Protein AF-0000000067426656 (afdb_homodimer)

Solvent-accessible surface area (backbone atoms only — not comparable to full-atom values): 20491 Å² total; per-residue (Å²): 132,78,73,59,67,47,58,50,54,52,54,72,70,55,53,71,81,50,57,55,23,59,52,40,14,51,48,47,49,53,48,50,73,75,44,49,62,78,50,27,38,57,15,62,36,69,68,49,76,67,64,69,73,46,80,68,60,64,76,83,67,55,53,31,36,36,30,26,45,69,92,42,93,24,58,46,36,35,40,38,51,43,47,38,72,36,61,82,33,63,68,46,32,41,49,50,46,50,49,53,54,48,48,49,62,71,43,54,86,51,44,76,54,68,57,36,39,37,32,45,26,39,52,58,22,34,25,76,35,38,32,34,56,88,78,68,43,64,40,67,69,91,71,51,57,68,73,55,42,70,31,38,50,88,39,70,68,24,34,51,52,52,50,50,52,52,50,52,47,52,49,55,50,52,55,50,55,54,51,52,55,51,50,52,62,64,64,60,126,131,78,74,59,68,46,58,51,53,52,53,72,71,55,53,70,79,50,57,56,25,60,53,45,15,49,49,47,51,54,46,51,73,73,43,49,62,78,50,27,37,56,15,59,36,67,68,47,74,66,62,70,74,45,79,68,60,62,76,82,67,58,55,29,37,36,31,26,43,69,92,41,92,25,58,47,36,36,40,38,52,43,46,37,73,36,62,83,32,65,69,46,31,41,49,52,44,51,49,54,53,50,48,49,62,72,44,53,85,50,45,77,53,67,57,36,39,37,33,45,26,38,51,58,23,33,24,74,35,37,33,34,56,89,79,68,42,64,39,66,70,90,73,51,57,69,74,54,41,71,31,37,51,88,39,71,68,24,36,49,52,52,50,50,53,51,50,52,47,53,50,55,50,52,55,51,56,54,52,54,54,51,50,51,60,62,66,59,124

Radius of gyration: 21.04 Å; Cα contacts (8 Å, |Δi|>4): 597; chains: 2; bounding box: 67×58×47 Å

Organism: Laccaria bicolor (strain S238N-H82 / ATCC MYA-4686) (NCBI:txid486041)

pLDDT: mean 87.19, std 16.86, range [32.41, 98.5]

Nearest PDB structures (foldseek):
  2a42-assembly1_B  TM=4.627E-01  e=3.351E-01  Bos taurus
  6wts-assembly1_C  TM=4.739E-01  e=2.961E-01  Paraclostridium sordellii
  3dni-assembly1_A-2  TM=3.056E-01  e=1.920E-01  Bos taurus
  2dnj-assembly1_A-2  TM=3.031E-01  e=2.311E-01  Bos taurus
  4awn-assembly1_A  TM=3.000E-01  e=2.042E-01  Homo sapiens

Structure (mmCIF, N/CA/C/O backbone):
data_AF-0000000067426656-model_v1
#
loop_
_entity.id
_entity.type
_entity.pdbx_description
1 polymer 'Predicted protein'
#
loop_
_atom_site.group_PDB
_atom_site.id
_atom_site.type_symbol
_atom_site.label_atom_id
_atom_site.label_alt_id
_atom_site.label_comp_id
_atom_site.label_asym_id
_atom_site.label_entity_id
_atom_site.label_seq_id
_atom_site.pdbx_PDB_ins_code
_atom_site.Cartn_x
_atom_site.Cartn_y
_atom_site.Cartn_z
_atom_site.occupancy
_atom_site.B_iso_or_equiv
_atom_site.auth_seq_id
_atom_site.auth_comp_id
_atom_site.auth_asym_id
_atom_site.auth_atom_id
_atom_site.pdbx_PDB_model_num
ATOM 1 N N . MET A 1 1 ? -17.641 17.219 -9.609 1 77.5 1 MET A N 1
ATOM 2 C CA . MET A 1 1 ? -17.781 15.906 -10.242 1 77.5 1 MET A CA 1
ATOM 3 C C . MET A 1 1 ? -17.469 14.781 -9.25 1 77.5 1 MET A C 1
ATOM 5 O O . MET A 1 1 ? -16.672 14.961 -8.344 1 77.5 1 MET A O 1
ATOM 9 N N . PRO A 1 2 ? -18.266 13.742 -9.32 1 91 2 PRO A N 1
ATOM 10 C CA . PRO A 1 2 ? -18.047 12.609 -8.414 1 91 2 PRO A CA 1
ATOM 11 C C . PRO A 1 2 ? -16.703 11.93 -8.641 1 91 2 PRO A C 1
ATOM 13 O O . PRO A 1 2 ? -16.016 12.219 -9.633 1 91 2 PRO A O 1
ATOM 16 N N . TRP A 1 3 ? -16.266 11.242 -7.613 1 96.62 3 TRP A N 1
ATOM 17 C CA . TRP A 1 3 ? -15.125 10.359 -7.793 1 96.62 3 TRP A CA 1
ATOM 18 C C . TRP A 1 3 ? -15.312 9.461 -9.008 1 96.62 3 TRP A C 1
ATOM 20 O O . TRP A 1 3 ? -16.438 9.188 -9.414 1 96.62 3 TRP A O 1
ATOM 30 N N . PRO A 1 4 ? -14.203 9.078 -9.703 1 95.69 4 PRO A N 1
ATOM 31 C CA . PRO A 1 4 ? -14.336 8.094 -10.781 1 95.69 4 PRO A CA 1
ATOM 32 C C . PRO A 1 4 ? -15.164 6.879 -10.367 1 95.69 4 PRO A C 1
ATOM 34 O O . PRO A 1 4 ? -15.18 6.512 -9.188 1 95.69 4 PRO A O 1
ATOM 37 N N . ALA A 1 5 ? -15.797 6.219 -11.25 1 95.25 5 ALA A N 1
ATOM 38 C CA . ALA A 1 5 ? -16.766 5.148 -11.023 1 95.25 5 ALA A CA 1
ATOM 39 C C . ALA A 1 5 ? -16.141 4.004 -10.234 1 95.25 5 ALA A C 1
ATOM 41 O O . ALA A 1 5 ? -16.797 3.387 -9.391 1 95.25 5 ALA A O 1
ATOM 42 N N . HIS A 1 6 ? -14.883 3.723 -10.5 1 93.69 6 HIS A N 1
ATOM 43 C CA . HIS A 1 6 ? -14.258 2.584 -9.836 1 93.69 6 HIS A CA 1
ATOM 44 C C . HIS A 1 6 ? -14.047 2.857 -8.352 1 93.69 6 HIS A C 1
ATOM 46 O O . HIS A 1 6 ? -14.094 1.936 -7.531 1 93.69 6 HIS A O 1
ATOM 52 N N . ILE A 1 7 ? -13.797 4.109 -7.969 1 96.62 7 ILE A N 1
ATOM 53 C CA . ILE A 1 7 ? -13.656 4.484 -6.566 1 96.62 7 ILE A CA 1
ATOM 54 C C . ILE A 1 7 ? -15.008 4.375 -5.863 1 96.62 7 ILE A C 1
ATOM 56 O O . ILE A 1 7 ? -15.094 3.855 -4.75 1 96.62 7 ILE A O 1
ATOM 60 N N . VAL A 1 8 ? -16.016 4.871 -6.547 1 96.69 8 VAL A N 1
ATOM 61 C CA . VAL A 1 8 ? -17.359 4.781 -6.012 1 96.69 8 VAL A CA 1
ATOM 62 C C . VAL A 1 8 ? -17.75 3.318 -5.801 1 96.69 8 VAL A C 1
ATOM 64 O O . VAL A 1 8 ? -18.281 2.953 -4.75 1 96.69 8 VAL A O 1
ATOM 67 N N . ALA A 1 9 ? -17.453 2.48 -6.758 1 94.56 9 ALA A N 1
ATOM 68 C CA . ALA A 1 9 ? -17.75 1.053 -6.664 1 94.56 9 ALA A CA 1
ATOM 69 C C . ALA A 1 9 ? -17.016 0.417 -5.488 1 94.56 9 ALA A C 1
ATOM 71 O O . ALA A 1 9 ? -17.609 -0.355 -4.727 1 94.56 9 ALA A O 1
ATOM 72 N N . LYS A 1 10 ? -15.758 0.722 -5.309 1 94.25 10 LYS A N 1
ATOM 73 C CA . LYS A 1 10 ? -14.977 0.194 -4.199 1 94.25 10 LYS A CA 1
ATOM 74 C C . LYS A 1 10 ? -15.57 0.609 -2.855 1 94.25 10 LYS A C 1
ATOM 76 O O . LYS A 1 10 ? -15.727 -0.221 -1.959 1 94.25 10 LYS A O 1
ATOM 81 N N . SER A 1 11 ? -15.891 1.882 -2.746 1 95.5 11 SER A N 1
ATOM 82 C CA . SER A 1 11 ? -16.453 2.383 -1.497 1 95.5 11 SER A CA 1
ATOM 83 C C . SER A 1 11 ? -17.781 1.708 -1.182 1 95.5 11 SER A C 1
ATOM 85 O O . SER A 1 11 ? -18.047 1.36 -0.029 1 95.5 11 SER A O 1
ATOM 87 N N . SER A 1 12 ? -18.578 1.493 -2.193 1 93.94 12 SER A N 1
ATOM 88 C CA . SER A 1 12 ? -19.922 0.942 -2.004 1 93.94 12 SER A CA 1
ATOM 89 C C . SER A 1 12 ? -19.859 -0.499 -1.507 1 93.94 12 SER A C 1
ATOM 91 O O . SER A 1 12 ? -20.797 -0.977 -0.859 1 93.94 12 SER A O 1
ATOM 93 N N . ARG A 1 13 ? -18.781 -1.138 -1.699 1 91 13 ARG A N 1
ATOM 94 C CA . ARG A 1 13 ? -18.641 -2.537 -1.313 1 91 13 ARG A CA 1
ATOM 95 C C . ARG A 1 13 ? -18.047 -2.656 0.089 1 91 13 ARG A C 1
ATOM 97 O O . ARG A 1 13 ? -17.969 -3.756 0.643 1 91 13 ARG A O 1
ATOM 104 N N . LEU A 1 14 ? -17.609 -1.488 0.599 1 92.5 14 LEU A N 1
ATOM 105 C CA . LEU A 1 14 ? -16.984 -1.509 1.917 1 92.5 14 LEU A CA 1
ATOM 106 C C . LEU A 1 14 ? -18.031 -1.309 3.016 1 92.5 14 LEU A C 1
ATOM 108 O O . LEU A 1 14 ? -18.641 -0.245 3.105 1 92.5 14 LEU A O 1
ATOM 112 N N . LEU A 1 15 ? -18.156 -2.332 3.768 1 91.38 15 LEU A N 1
ATOM 113 C CA . LEU A 1 15 ? -18.969 -2.197 4.973 1 91.38 15 LEU A CA 1
ATOM 114 C C . LEU A 1 15 ? -18.172 -1.552 6.098 1 91.38 15 LEU A C 1
ATOM 116 O O . LEU A 1 15 ? -16.938 -1.604 6.098 1 91.38 15 LEU A O 1
ATOM 120 N N . ASP A 1 16 ? -18.875 -1.001 7.062 1 88.5 16 ASP A N 1
ATOM 121 C CA . ASP A 1 16 ? -18.203 -0.363 8.188 1 88.5 16 ASP A CA 1
ATOM 122 C C . ASP A 1 16 ? -17.547 -1.401 9.094 1 88.5 16 ASP A C 1
ATOM 124 O O . ASP A 1 16 ? -16.703 -1.061 9.93 1 88.5 16 ASP A O 1
ATOM 128 N N . THR A 1 17 ? -17.906 -2.65 8.859 1 86.69 17 THR A N 1
ATOM 129 C CA . THR A 1 17 ? -17.344 -3.736 9.656 1 86.69 17 THR A CA 1
ATOM 130 C C . THR A 1 17 ? -16.25 -4.469 8.883 1 86.69 17 THR A C 1
ATOM 132 O O . THR A 1 17 ? -15.703 -5.457 9.375 1 86.69 17 THR A O 1
ATOM 135 N N . GLU A 1 18 ? -16 -3.949 7.688 1 84.31 18 GLU A N 1
ATOM 136 C CA . GLU A 1 18 ? -14.961 -4.582 6.879 1 84.31 18 GLU A CA 1
ATOM 137 C C . GLU A 1 18 ? -13.609 -4.531 7.582 1 84.31 18 GLU A C 1
ATOM 139 O O . GLU A 1 18 ? -13.359 -3.643 8.398 1 84.31 18 GLU A O 1
ATOM 144 N N . THR A 1 19 ? -12.758 -5.453 7.219 1 82.38 19 THR A N 1
ATOM 145 C CA . THR A 1 19 ? -11.383 -5.422 7.719 1 82.38 19 THR A CA 1
ATOM 146 C C . THR A 1 19 ? -10.672 -4.148 7.266 1 82.38 19 THR A C 1
ATOM 148 O O . THR A 1 19 ? -10.945 -3.635 6.176 1 82.38 19 THR A O 1
ATOM 151 N N . ILE A 1 20 ? -9.773 -3.684 8.023 1 86.25 20 ILE A N 1
ATOM 152 C CA . ILE A 1 20 ? -9.086 -2.422 7.762 1 86.25 20 ILE A CA 1
ATOM 153 C C . ILE A 1 20 ? -8.289 -2.525 6.465 1 86.25 20 ILE A C 1
ATOM 155 O O . ILE A 1 20 ? -8.109 -1.53 5.758 1 86.25 20 ILE A O 1
ATOM 159 N N . GLY A 1 21 ? -7.855 -3.754 6.117 1 85.88 21 GLY A N 1
ATOM 160 C CA . GLY A 1 21 ? -7.109 -3.955 4.887 1 85.88 21 GLY A CA 1
ATOM 161 C C . GLY A 1 21 ? -7.855 -3.486 3.652 1 85.88 21 GLY A C 1
ATOM 162 O O . GLY A 1 21 ? -7.25 -2.951 2.721 1 85.88 21 GLY A O 1
ATOM 163 N N . LYS A 1 22 ? -9.141 -3.684 3.646 1 88.88 22 LYS A N 1
ATOM 164 C CA . LYS A 1 22 ? -9.953 -3.242 2.518 1 88.88 22 LYS A CA 1
ATOM 165 C C . LYS A 1 22 ? -9.992 -1.72 2.426 1 88.88 22 LYS A C 1
ATOM 167 O O . LYS A 1 22 ? -10.047 -1.16 1.33 1 88.88 22 LYS A O 1
ATOM 172 N N . PHE A 1 23 ? -9.898 -1.05 3.561 1 92.12 23 PHE A N 1
ATOM 173 C CA . PHE A 1 23 ? -9.836 0.407 3.557 1 92.12 23 PHE A CA 1
ATOM 174 C C . PHE A 1 23 ? -8.484 0.889 3.045 1 92.12 23 PHE A C 1
ATOM 176 O O . PHE A 1 23 ? -8.398 1.937 2.402 1 92.12 23 PHE A O 1
ATOM 183 N N . TYR A 1 24 ? -7.422 0.089 3.301 1 92.69 24 TYR A N 1
ATOM 184 C CA . TYR A 1 24 ? -6.133 0.431 2.719 1 92.69 24 TYR A CA 1
ATOM 185 C C . TYR A 1 24 ? -6.195 0.41 1.197 1 92.69 24 TYR A C 1
ATOM 187 O O . TYR A 1 24 ? -5.648 1.294 0.533 1 92.69 24 TYR A O 1
ATOM 195 N N . GLY A 1 25 ? -6.84 -0.633 0.661 1 93.69 25 GLY A N 1
ATOM 196 C CA . GLY A 1 25 ? -7.012 -0.702 -0.781 1 93.69 25 GLY A CA 1
ATOM 197 C C . GLY A 1 25 ? -7.82 0.454 -1.341 1 93.69 25 GLY A C 1
ATOM 198 O O . GLY A 1 25 ? -7.469 1.02 -2.377 1 93.69 25 GLY A O 1
ATOM 199 N N . PHE A 1 26 ? -8.875 0.823 -0.627 1 95.38 26 PHE A N 1
ATOM 200 C CA . PHE A 1 26 ? -9.734 1.94 -1.007 1 95.38 26 PHE A CA 1
ATOM 201 C C . PHE A 1 26 ? -8.938 3.234 -1.082 1 95.38 26 PHE A C 1
ATOM 203 O O . PHE A 1 26 ? -8.945 3.918 -2.107 1 95.38 26 PHE A O 1
ATOM 210 N N . TYR A 1 27 ? -8.133 3.521 -0.115 1 96.44 27 TYR A N 1
ATOM 211 C CA . TYR A 1 27 ? -7.379 4.77 -0.081 1 96.44 27 TYR A CA 1
ATOM 212 C C . TYR A 1 27 ? -6.184 4.711 -1.022 1 96.44 27 TYR A C 1
ATOM 214 O O . TYR A 1 27 ? -5.781 5.73 -1.589 1 96.44 27 TYR A O 1
ATOM 222 N N . ASN A 1 28 ? -5.609 3.5 -1.196 1 95.56 28 ASN A N 1
ATOM 223 C CA . ASN A 1 28 ? -4.586 3.367 -2.225 1 95.56 28 ASN A CA 1
ATOM 224 C C . ASN A 1 28 ? -5.102 3.807 -3.592 1 95.56 28 ASN A C 1
ATOM 226 O O . ASN A 1 28 ? -4.398 4.496 -4.332 1 95.56 28 ASN A O 1
ATOM 230 N N . SER A 1 29 ? -6.34 3.43 -3.908 1 96.62 29 SER A N 1
ATOM 231 C CA . SER A 1 29 ? -6.957 3.807 -5.176 1 96.62 29 SER A CA 1
ATOM 232 C C . SER A 1 29 ? -7.168 5.316 -5.262 1 96.62 29 SER A C 1
ATOM 234 O O . SER A 1 29 ? -6.883 5.93 -6.289 1 96.62 29 SER A O 1
ATOM 236 N N . ILE A 1 30 ? -7.648 5.922 -4.168 1 97.88 30 ILE A N 1
ATOM 237 C CA . ILE A 1 30 ? -7.879 7.363 -4.133 1 97.88 30 ILE A CA 1
ATOM 238 C C . ILE A 1 30 ? -6.559 8.102 -4.332 1 97.88 30 ILE A C 1
ATOM 240 O O . ILE A 1 30 ? -6.484 9.047 -5.121 1 97.88 30 ILE A O 1
ATOM 244 N N . LEU A 1 31 ? -5.535 7.68 -3.643 1 97.81 31 LEU A N 1
ATOM 245 C CA . LEU A 1 31 ? -4.238 8.344 -3.707 1 97.81 31 LEU A CA 1
ATOM 246 C C . LEU A 1 31 ? -3.639 8.234 -5.105 1 97.81 31 LEU A C 1
ATOM 248 O O . LEU A 1 31 ? -3.055 9.195 -5.613 1 97.81 31 LEU A O 1
ATOM 252 N N . ASN A 1 32 ? -3.814 7.059 -5.703 1 96.5 32 ASN A N 1
ATOM 253 C CA . ASN A 1 32 ? -3.281 6.887 -7.047 1 96.5 32 ASN A CA 1
ATOM 254 C C . ASN A 1 32 ? -4.039 7.734 -8.062 1 96.5 32 ASN A C 1
ATOM 256 O O . ASN A 1 32 ? -3.482 8.125 -9.094 1 96.5 32 ASN A O 1
ATOM 260 N N . GLU A 1 33 ? -5.316 7.992 -7.812 1 96.38 33 GLU A N 1
ATOM 261 C CA . GLU A 1 33 ? -6.094 8.914 -8.633 1 96.38 33 GLU A CA 1
ATOM 262 C C . GLU A 1 33 ? -5.578 10.344 -8.5 1 96.38 33 GLU A C 1
ATOM 264 O O . GLU A 1 33 ? -5.523 11.086 -9.484 1 96.38 33 GLU A O 1
ATOM 269 N N . CYS A 1 34 ? -5.102 10.719 -7.324 1 97.94 34 CYS A N 1
ATOM 270 C CA . CYS A 1 34 ? -4.789 12.102 -6.992 1 97.94 34 CYS A CA 1
ATOM 271 C C . CYS A 1 34 ? -3.322 12.414 -7.262 1 97.94 34 CYS A C 1
ATOM 273 O O . CYS A 1 34 ? -2.969 13.555 -7.566 1 97.94 34 CYS A O 1
ATOM 275 N N . PHE A 1 35 ? -2.465 11.422 -7.117 1 97.44 35 PHE A N 1
ATOM 276 C CA . PHE A 1 35 ? -1.021 11.578 -7.25 1 97.44 35 PHE A CA 1
ATOM 277 C C . PHE A 1 35 ? -0.467 10.625 -8.297 1 97.44 35 PHE A C 1
ATOM 279 O O . PHE A 1 35 ? -0.071 9.5 -7.977 1 97.44 35 PHE A O 1
ATOM 286 N N . PRO A 1 36 ? -0.369 11.086 -9.5 1 94.62 36 PRO A N 1
ATOM 287 C CA . PRO A 1 36 ? 0.077 10.203 -10.578 1 94.62 36 PRO A CA 1
ATOM 288 C C . PRO A 1 36 ? 1.466 9.617 -10.328 1 94.62 36 PRO A C 1
ATOM 290 O O . PRO A 1 36 ? 2.379 10.336 -9.922 1 94.62 36 PRO A O 1
ATOM 293 N N . SER A 1 37 ? 1.602 8.344 -10.602 1 93.5 37 SER A N 1
ATOM 294 C CA . SER A 1 37 ? 2.836 7.609 -10.344 1 93.5 37 SER A CA 1
ATOM 295 C C . SER A 1 37 ? 3.994 8.172 -11.156 1 93.5 37 SER A C 1
ATOM 297 O O . SER A 1 37 ? 5.16 7.938 -10.828 1 93.5 37 SER A O 1
ATOM 299 N N . THR A 1 38 ? 3.725 8.891 -12.227 1 94.06 38 THR A N 1
ATOM 300 C CA . THR A 1 38 ? 4.758 9.477 -13.07 1 94.06 38 THR A CA 1
ATOM 301 C C . THR A 1 38 ? 5.484 10.602 -12.336 1 94.06 38 THR A C 1
ATOM 303 O O . THR A 1 38 ? 6.59 10.992 -12.727 1 94.06 38 THR A O 1
ATOM 306 N N . ARG A 1 39 ? 4.867 11.086 -11.234 1 94.44 39 ARG A N 1
ATOM 307 C CA . ARG A 1 39 ? 5.457 12.242 -10.57 1 94.44 39 ARG A CA 1
ATOM 308 C C . ARG A 1 39 ? 5.648 11.984 -9.086 1 94.44 39 ARG A C 1
ATOM 310 O O . ARG A 1 39 ? 6.438 12.664 -8.422 1 94.44 39 ARG A O 1
ATOM 317 N N . PHE A 1 40 ? 4.879 11.055 -8.617 1 96.19 40 PHE A N 1
ATOM 318 C CA . PHE A 1 40 ? 4.883 10.852 -7.176 1 96.19 40 PHE A CA 1
ATOM 319 C C . PHE A 1 40 ? 5.051 9.375 -6.836 1 96.19 40 PHE A C 1
ATOM 321 O O . PHE A 1 40 ? 4.746 8.508 -7.656 1 96.19 40 PHE A O 1
ATOM 328 N N . THR A 1 41 ? 5.637 9.109 -5.684 1 95.12 41 THR A N 1
ATOM 329 C CA . THR A 1 41 ? 5.68 7.773 -5.102 1 95.12 41 THR A CA 1
ATOM 330 C C . THR A 1 41 ? 4.777 7.691 -3.871 1 95.12 41 THR A C 1
ATOM 332 O O . THR A 1 41 ? 4.867 8.531 -2.973 1 95.12 41 THR A O 1
ATOM 335 N N . ILE A 1 42 ? 3.836 6.719 -3.885 1 96 42 ILE A N 1
ATOM 336 C CA . ILE A 1 42 ? 2.943 6.438 -2.766 1 96 42 ILE A CA 1
ATOM 337 C C . ILE A 1 42 ? 3.475 5.246 -1.969 1 96 42 ILE A C 1
ATOM 339 O O . ILE A 1 42 ? 3.572 4.137 -2.494 1 96 42 ILE A O 1
ATOM 343 N N . MET A 1 43 ? 3.752 5.469 -0.668 1 92.56 43 MET A N 1
ATOM 344 C CA . MET A 1 43 ? 4.387 4.453 0.168 1 92.56 43 MET A CA 1
ATOM 345 C C . MET A 1 43 ? 3.494 4.09 1.351 1 92.56 43 MET A C 1
ATOM 347 O O . MET A 1 43 ? 3.281 4.906 2.248 1 92.56 43 MET A O 1
ATOM 351 N N . PRO A 1 44 ? 2.807 2.756 1.444 1 88.56 44 PRO A N 1
ATOM 352 C CA . PRO A 1 44 ? 1.956 2.344 2.562 1 88.56 44 PRO A CA 1
ATOM 353 C C . PRO A 1 44 ? 2.752 2.051 3.832 1 88.56 44 PRO A C 1
ATOM 355 O O . PRO A 1 44 ? 2.172 1.688 4.859 1 88.56 44 PRO A O 1
ATOM 358 N N . GLN A 1 45 ? 3.541 2.521 4.406 1 74.44 45 GLN A N 1
ATOM 359 C CA . GLN A 1 45 ? 4.316 2.408 5.641 1 74.44 45 GLN A CA 1
ATOM 360 C C . GLN A 1 45 ? 5.691 3.055 5.484 1 74.44 45 GLN A C 1
ATOM 362 O O . GLN A 1 45 ? 6.5 2.613 4.668 1 74.44 45 GLN A O 1
ATOM 367 N N . TYR A 1 46 ? 5.758 4.062 6.148 1 57.34 46 TYR A N 1
ATOM 368 C CA . TYR A 1 46 ? 7.023 4.785 6.168 1 57.34 46 TYR A CA 1
ATOM 369 C C . TYR A 1 46 ? 7.852 4.398 7.391 1 57.34 46 TYR A C 1
ATOM 371 O O . TYR A 1 46 ? 7.371 4.48 8.523 1 57.34 46 TYR A O 1
ATOM 379 N N . VAL A 1 47 ? 8.734 3.525 7.16 1 53.66 47 VAL A N 1
ATOM 380 C CA . VAL A 1 47 ? 9.57 3.09 8.273 1 53.66 47 VAL A CA 1
ATOM 381 C C . VAL A 1 47 ? 10.57 4.188 8.625 1 53.66 47 VAL A C 1
ATOM 383 O O . VAL A 1 47 ? 11.312 4.664 7.762 1 53.66 47 VAL A O 1
ATOM 386 N N . THR A 1 48 ? 10.25 4.891 9.672 1 48.56 48 THR A N 1
ATOM 387 C CA . THR A 1 48 ? 11.266 5.812 10.164 1 48.56 48 THR A CA 1
ATOM 388 C C . THR A 1 48 ? 12.242 5.098 11.094 1 48.56 48 THR A C 1
ATOM 390 O O . THR A 1 48 ? 11.938 4.012 11.602 1 48.56 48 THR A O 1
ATOM 393 N N . VAL A 1 49 ? 13.547 5.434 11.086 1 45.19 49 VAL A N 1
ATOM 394 C CA . VAL A 1 49 ? 14.656 4.875 11.852 1 45.19 49 VAL A CA 1
ATOM 395 C C . VAL A 1 49 ? 14.18 4.5 13.25 1 45.19 49 VAL A C 1
ATOM 397 O O . VAL A 1 49 ? 14.586 3.471 13.797 1 45.19 49 VAL A O 1
ATOM 400 N N . ASP A 1 50 ? 13.438 5.367 13.727 1 43.47 50 ASP A N 1
ATOM 401 C CA . ASP A 1 50 ? 13.062 5.141 15.117 1 43.47 50 ASP A CA 1
ATOM 402 C C . ASP A 1 50 ? 12.164 3.914 15.25 1 43.47 50 ASP A C 1
ATOM 404 O O . ASP A 1 50 ? 11.953 3.41 16.359 1 43.47 50 ASP A O 1
ATOM 408 N N . MET A 1 51 ? 11.445 3.592 14.242 1 45.16 51 MET A N 1
ATOM 409 C CA . MET A 1 51 ? 10.586 2.412 14.32 1 45.16 51 MET A CA 1
ATOM 410 C C . MET A 1 51 ? 11.422 1.137 14.367 1 45.16 51 MET A C 1
ATOM 412 O O . MET A 1 51 ? 10.914 0.068 14.703 1 45.16 51 MET A O 1
ATOM 416 N N . ILE A 1 52 ? 12.656 1.189 13.805 1 40.88 52 ILE A N 1
ATOM 417 C CA . ILE A 1 52 ? 13.484 -0.011 13.812 1 40.88 52 ILE A CA 1
ATOM 418 C C . ILE A 1 52 ? 13.836 -0.376 15.258 1 40.88 52 ILE A C 1
ATOM 420 O O . ILE A 1 52 ? 13.867 -1.556 15.609 1 40.88 52 ILE A O 1
ATOM 424 N N . GLY A 1 53 ? 14.523 0.476 15.984 1 37.06 53 GLY A N 1
ATOM 425 C CA . GLY A 1 53 ? 15.023 0.156 17.312 1 37.06 53 GLY A CA 1
ATOM 426 C C . GLY A 1 53 ? 13.922 0.031 18.344 1 37.06 53 GLY A C 1
ATOM 427 O O . GLY A 1 53 ? 14.18 -0.385 19.484 1 37.06 53 GLY A O 1
ATOM 428 N N . GLY A 1 54 ? 12.984 0.787 18.25 1 34.97 54 GLY A N 1
ATOM 429 C CA . GLY A 1 54 ? 12.109 0.791 19.406 1 34.97 54 GLY A CA 1
ATOM 430 C C . GLY A 1 54 ? 11.211 -0.429 19.484 1 34.97 54 GLY A C 1
ATOM 431 O O . GLY A 1 54 ? 10.953 -1.077 18.469 1 34.97 54 GLY A O 1
ATOM 432 N N . THR A 1 55 ? 11.328 -1.156 20.578 1 33.97 55 THR A N 1
ATOM 433 C CA . THR A 1 55 ? 10.516 -2.256 21.094 1 33.97 55 THR A CA 1
ATOM 434 C C . THR A 1 55 ? 9.055 -2.088 20.688 1 33.97 55 THR A C 1
ATOM 436 O O . THR A 1 55 ? 8.211 -2.91 21.031 1 33.97 55 THR A O 1
ATOM 439 N N . GLY A 1 56 ? 8.617 -0.851 20.484 1 32.41 56 GLY 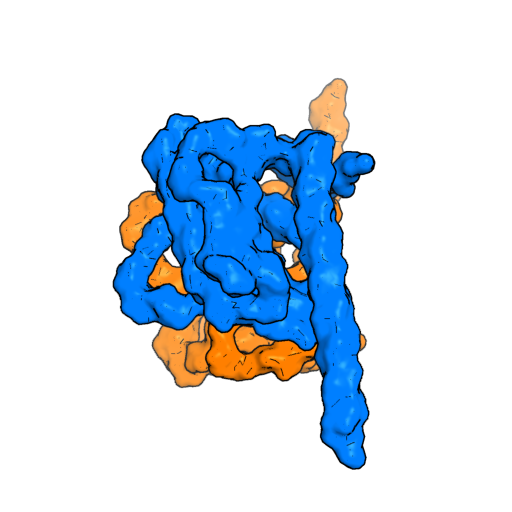A N 1
ATOM 440 C CA . GLY A 1 56 ? 7.16 -0.802 20.516 1 32.41 56 GLY A CA 1
ATOM 441 C C . GLY A 1 56 ? 6.523 -1.515 19.328 1 32.41 56 GLY A C 1
ATOM 442 O O . GLY A 1 56 ? 6.812 -1.197 18.172 1 32.41 56 GLY A O 1
ATOM 443 N N . ALA A 1 57 ? 6.508 -2.748 19.375 1 35.5 57 ALA A N 1
ATOM 444 C CA . ALA A 1 57 ? 5.473 -3.463 18.625 1 35.5 57 ALA A CA 1
ATOM 445 C C . ALA A 1 57 ? 4.309 -2.543 18.297 1 35.5 57 ALA A C 1
ATOM 447 O O . ALA A 1 57 ? 3.613 -2.053 19.188 1 35.5 57 ALA A O 1
ATOM 448 N N . ILE A 1 58 ? 4.363 -1.462 17.609 1 35.84 58 ILE A N 1
ATOM 449 C CA . ILE A 1 58 ? 3.066 -0.819 17.438 1 35.84 58 ILE A CA 1
ATOM 450 C C . ILE A 1 58 ? 2.002 -1.876 17.141 1 35.84 58 ILE A C 1
ATOM 452 O O . ILE A 1 58 ? 2.035 -2.531 16.094 1 35.84 58 ILE A O 1
ATOM 456 N N . GLU A 1 59 ? 1.722 -2.707 17.828 1 35.69 59 GLU A N 1
ATOM 457 C CA . GLU A 1 59 ? 0.423 -3.354 17.984 1 35.69 59 GLU A CA 1
ATOM 458 C C . GLU A 1 59 ? -0.684 -2.539 17.328 1 35.69 59 GLU A C 1
ATOM 460 O O . GLU A 1 59 ? -0.842 -1.351 17.609 1 35.69 59 GLU A O 1
ATOM 465 N N . GLY A 1 60 ? -1.316 -3.115 16.188 1 44.69 60 GLY A N 1
ATOM 466 C CA . GLY A 1 60 ? -2.441 -2.479 15.516 1 44.69 60 GLY A CA 1
ATOM 467 C C . GLY A 1 60 ? -2.021 -1.551 14.391 1 44.69 60 GLY A C 1
ATOM 468 O O . GLY A 1 60 ? -2.672 -0.534 14.141 1 44.69 60 GLY A O 1
ATOM 469 N N . ARG A 1 61 ? -0.747 -1.711 14.031 1 48.84 61 ARG A N 1
ATOM 470 C CA . ARG A 1 61 ? -0.103 -0.624 13.297 1 48.84 61 ARG A CA 1
ATOM 471 C C . ARG A 1 61 ? -0.799 -0.37 11.969 1 48.84 61 ARG A C 1
ATOM 473 O O . ARG A 1 61 ? -0.867 -1.26 11.117 1 48.84 61 ARG A O 1
ATOM 480 N N . ALA A 1 62 ? -1.646 0.469 12.07 1 62.62 62 ALA A N 1
ATOM 481 C CA . ALA A 1 62 ? -2.281 1.227 10.992 1 62.62 62 ALA A CA 1
ATOM 482 C C . ALA A 1 62 ? -1.26 1.64 9.938 1 62.62 62 ALA A C 1
ATOM 484 O O . ALA A 1 62 ? -0.088 1.861 10.25 1 62.62 62 ALA A O 1
ATOM 485 N N . ILE A 1 63 ? -1.499 1.207 8.773 1 74.81 63 ILE A N 1
ATOM 486 C CA . ILE A 1 63 ? -0.686 1.63 7.641 1 74.81 63 ILE A CA 1
ATOM 487 C C . ILE A 1 63 ? -0.89 3.121 7.387 1 74.81 63 ILE A C 1
ATOM 489 O O . ILE A 1 63 ? -2.021 3.611 7.398 1 74.81 63 ILE A O 1
ATOM 493 N N . THR A 1 64 ? 0.214 3.818 7.441 1 83.62 64 THR A N 1
ATOM 494 C CA . THR A 1 64 ? 0.229 5.211 7.004 1 83.62 64 THR A CA 1
ATOM 495 C C . THR A 1 64 ? 0.841 5.336 5.609 1 83.62 64 THR A C 1
ATOM 497 O O . THR A 1 64 ? 1.904 4.773 5.34 1 83.62 64 THR A O 1
ATOM 500 N N . TYR A 1 65 ? 0.071 5.973 4.668 1 91.19 65 TYR A N 1
ATOM 501 C CA . TYR A 1 65 ? 0.642 6.301 3.367 1 91.19 65 TYR A CA 1
ATOM 502 C C . TYR A 1 65 ? 1.405 7.621 3.424 1 91.19 65 TYR A C 1
ATOM 504 O O . TYR A 1 65 ? 0.895 8.617 3.934 1 91.19 65 TYR A O 1
ATOM 512 N N . VAL A 1 66 ? 2.592 7.543 2.965 1 91.12 66 VAL A N 1
ATOM 513 C CA . VAL A 1 66 ? 3.385 8.758 2.789 1 91.12 66 VAL A CA 1
ATOM 514 C C . VAL A 1 66 ? 3.689 8.961 1.309 1 91.12 66 VAL A C 1
ATOM 516 O O . VAL A 1 66 ? 4.023 8.016 0.596 1 91.12 66 VAL A O 1
ATOM 519 N N . ILE A 1 67 ? 3.537 10.195 0.859 1 94.31 67 ILE A N 1
ATOM 520 C CA . ILE A 1 67 ? 3.75 10.516 -0.549 1 94.31 67 ILE A CA 1
ATOM 521 C C . ILE A 1 67 ? 4.965 11.43 -0.694 1 94.31 67 ILE A C 1
ATOM 523 O O . ILE A 1 67 ? 5.141 12.367 0.09 1 94.31 67 ILE A O 1
ATOM 527 N N . GLU A 1 68 ? 5.793 11.094 -1.663 1 93.81 68 GLU A N 1
ATOM 528 C CA . GLU A 1 68 ? 6.945 11.906 -2.035 1 93.81 68 GLU A CA 1
ATOM 529 C C . GLU A 1 68 ? 6.996 12.133 -3.543 1 93.81 68 GLU A C 1
ATOM 531 O O . GLU A 1 68 ? 6.68 11.234 -4.324 1 93.81 68 GLU A O 1
ATOM 536 N N . PRO A 1 69 ? 7.391 13.336 -3.941 1 93.81 69 PRO A N 1
ATOM 537 C CA . PRO A 1 69 ? 7.676 13.5 -5.367 1 93.81 69 PRO A CA 1
ATOM 538 C C . PRO A 1 69 ? 8.859 12.656 -5.832 1 93.81 69 PRO A C 1
ATOM 540 O O . PRO A 1 69 ? 9.75 12.336 -5.035 1 93.81 69 PRO A O 1
ATOM 543 N N . LEU A 1 70 ? 8.82 12.312 -7.09 1 89.94 70 LEU A N 1
ATOM 544 C 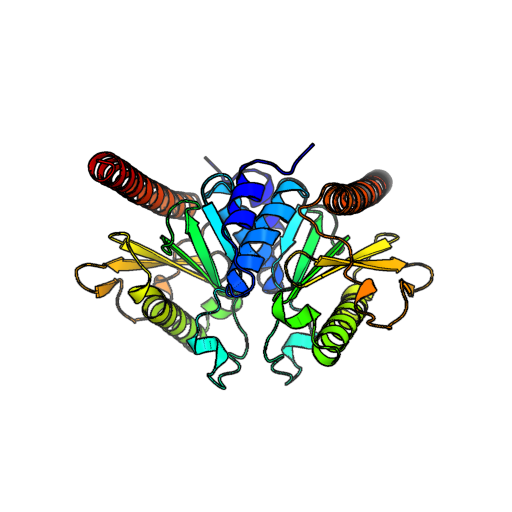CA . LEU A 1 70 ? 9.898 11.508 -7.656 1 89.94 70 LEU A CA 1
ATOM 545 C C . LEU A 1 70 ? 11.211 12.289 -7.664 1 89.94 70 LEU A C 1
ATOM 547 O O . LEU A 1 70 ? 12.273 11.719 -7.395 1 89.94 70 LEU A O 1
ATOM 551 N N . ASP A 1 71 ? 11.188 13.547 -7.887 1 85.12 71 ASP A N 1
ATOM 552 C CA . ASP A 1 71 ? 12.383 14.336 -8.156 1 85.12 71 ASP A CA 1
ATOM 553 C C . ASP A 1 71 ? 12.797 15.156 -6.93 1 85.12 71 ASP A C 1
ATOM 555 O O . ASP A 1 71 ? 13.695 15.992 -7.012 1 85.12 71 ASP A O 1
ATOM 559 N N . PHE A 1 72 ? 12.078 14.953 -5.848 1 80.75 72 PHE A N 1
ATOM 560 C CA . PHE A 1 72 ? 12.266 15.758 -4.645 1 80.75 72 PHE A CA 1
ATOM 561 C C . PHE A 1 72 ? 12.07 14.922 -3.391 1 80.75 72 PHE A C 1
ATOM 563 O O . PHE A 1 72 ? 10.992 14.367 -3.174 1 80.75 72 PHE A O 1
ATOM 570 N N . GLN A 1 73 ? 13.148 14.688 -2.598 1 82.25 73 GLN A N 1
ATOM 571 C CA . GLN A 1 73 ? 13.031 13.828 -1.424 1 82.25 73 GLN A CA 1
ATOM 572 C C . GLN A 1 73 ? 12.406 14.586 -0.253 1 82.25 73 GLN A C 1
ATOM 574 O O . GLN A 1 73 ? 13.117 15.086 0.619 1 82.25 73 GLN A O 1
ATOM 579 N N . SER A 1 74 ? 11.188 14.688 -0.128 1 92.12 74 SER A N 1
ATOM 580 C CA . SER A 1 74 ? 10.414 15.305 0.947 1 92.12 74 SER A CA 1
ATOM 581 C C . SER A 1 74 ? 9.016 14.695 1.036 1 92.12 74 SER A C 1
ATOM 583 O O . SER A 1 74 ? 8.297 14.633 0.036 1 92.12 74 SER A O 1
ATOM 585 N N . PRO A 1 75 ? 8.727 14.203 2.219 1 94.44 75 PRO A N 1
ATOM 586 C CA . PRO A 1 75 ? 7.301 13.914 2.369 1 94.44 75 PRO A CA 1
ATOM 587 C C . PRO A 1 75 ? 6.418 15.141 2.113 1 94.44 75 PRO A C 1
ATOM 589 O O . PRO A 1 75 ? 6.75 16.25 2.549 1 94.44 75 PRO A O 1
ATOM 592 N N . ILE A 1 76 ? 5.379 14.969 1.358 1 96.88 76 ILE A N 1
ATOM 593 C CA . ILE A 1 76 ? 4.539 16.109 1.022 1 96.88 76 ILE A CA 1
ATOM 594 C C . ILE A 1 76 ? 3.123 15.883 1.55 1 96.88 76 ILE A C 1
ATOM 596 O O . ILE A 1 76 ? 2.328 16.828 1.631 1 96.88 76 ILE A O 1
ATOM 600 N N . PHE A 1 77 ? 2.775 14.688 1.879 1 97.62 77 PHE A N 1
ATOM 601 C CA . PHE A 1 77 ? 1.447 14.305 2.346 1 97.62 77 PHE A CA 1
ATOM 602 C C . PHE A 1 77 ? 1.491 12.969 3.078 1 97.62 77 PHE A C 1
ATOM 604 O O . PHE A 1 77 ? 2.287 12.094 2.734 1 97.62 77 PHE A O 1
ATOM 611 N N . PHE A 1 78 ? 0.687 12.836 4.129 1 96.69 78 PHE A N 1
ATOM 612 C CA . PHE A 1 78 ? 0.464 11.492 4.648 1 96.69 78 PHE A CA 1
ATOM 613 C C . PHE A 1 78 ? -0.987 11.312 5.078 1 96.69 78 PHE A C 1
ATOM 615 O O . PHE A 1 78 ? -1.691 12.297 5.332 1 96.69 78 PHE A O 1
ATOM 622 N N . ILE A 1 79 ? -1.48 10.109 5.07 1 96.88 79 ILE A N 1
ATOM 623 C CA . ILE A 1 79 ? -2.811 9.758 5.555 1 96.88 79 ILE A CA 1
ATOM 624 C C . ILE A 1 79 ? -2.727 8.516 6.441 1 96.88 79 ILE A C 1
ATOM 626 O O . ILE A 1 79 ? -2.088 7.527 6.078 1 96.88 79 ILE A O 1
ATOM 630 N N . ASP A 1 80 ? -3.279 8.672 7.625 1 93.31 80 ASP A N 1
ATOM 631 C CA . ASP A 1 80 ? -3.389 7.586 8.594 1 93.31 80 ASP A CA 1
ATOM 632 C C . ASP A 1 80 ? -4.809 7.027 8.633 1 93.31 80 ASP A C 1
ATOM 634 O O . ASP A 1 80 ? -5.77 7.77 8.852 1 93.31 80 ASP A O 1
ATOM 638 N N . ILE A 1 81 ? -4.926 5.754 8.445 1 93.38 81 ILE A N 1
ATOM 639 C CA . ILE A 1 81 ? -6.238 5.148 8.227 1 93.38 81 ILE A CA 1
ATOM 640 C C . ILE A 1 81 ? -6.594 4.254 9.414 1 93.38 81 ILE A C 1
ATOM 642 O O . ILE A 1 81 ? -5.77 3.455 9.867 1 93.38 81 ILE A O 1
ATOM 646 N N . LYS A 1 82 ? -7.812 4.406 9.914 1 91.38 82 LYS A N 1
ATOM 647 C CA . LYS A 1 82 ? -8.383 3.604 10.992 1 91.38 82 LYS A CA 1
ATOM 648 C C . LYS A 1 82 ? -9.734 3.023 10.594 1 91.38 82 LYS A C 1
ATOM 650 O O . LYS A 1 82 ? -10.398 3.543 9.695 1 91.38 82 LYS A O 1
ATOM 655 N N . PRO A 1 83 ? -10.078 1.937 11.219 1 90.88 83 PRO A N 1
ATOM 656 C CA . PRO A 1 83 ? -11.406 1.39 10.922 1 90.88 83 PRO A CA 1
ATOM 657 C C . PRO A 1 83 ? -12.539 2.33 11.336 1 90.88 83 PRO A C 1
ATOM 659 O O . PRO A 1 83 ? -12.383 3.115 12.273 1 90.88 83 PRO A O 1
ATOM 662 N N . PRO A 1 84 ? -13.695 2.191 10.688 1 93.31 84 PRO A N 1
ATOM 663 C CA . PRO A 1 84 ? -14.844 3.045 11 1 93.31 84 PRO A CA 1
ATOM 664 C C . PRO A 1 84 ? -15.297 2.922 12.453 1 93.31 84 PRO A C 1
ATOM 666 O O . PRO A 1 84 ? -15.781 3.895 13.031 1 93.31 84 PRO A O 1
ATOM 669 N N . THR A 1 85 ? -15.109 1.848 13.078 1 91.31 85 THR A N 1
ATOM 670 C CA . THR A 1 85 ? -15.602 1.579 14.43 1 91.31 85 THR A CA 1
ATOM 671 C C . THR A 1 85 ? -14.867 2.436 15.453 1 91.31 85 THR A C 1
ATOM 673 O O . THR A 1 85 ? -15.32 2.578 16.594 1 91.31 85 THR A O 1
ATOM 676 N N . HIS A 1 86 ? -13.773 2.996 15.07 1 92.44 86 HIS A N 1
ATOM 677 C CA . HIS A 1 86 ? -12.984 3.812 15.984 1 92.44 86 HIS A CA 1
ATOM 678 C C . HIS A 1 86 ? -13.641 5.168 16.219 1 92.44 86 HIS A C 1
ATOM 680 O O . HIS A 1 86 ? -13.305 5.863 17.188 1 92.44 86 HIS A O 1
ATOM 686 N N . LEU A 1 87 ? -14.539 5.574 15.391 1 94.38 87 LEU A N 1
ATOM 687 C CA . LEU A 1 87 ? -15.062 6.934 15.398 1 94.38 87 LEU A CA 1
ATOM 688 C C . LEU A 1 87 ? -15.836 7.207 16.688 1 94.38 87 LEU A C 1
ATOM 690 O O . LEU A 1 87 ? -15.742 8.297 17.25 1 94.38 87 LEU A O 1
ATOM 694 N N . LEU A 1 88 ? -16.5 6.266 17.219 1 93.81 88 LEU A N 1
ATOM 695 C CA . LEU A 1 88 ? -17.391 6.496 18.344 1 93.81 88 LEU A CA 1
ATOM 696 C C . LEU A 1 88 ? -16.641 6.328 19.672 1 93.81 88 LEU A C 1
ATOM 698 O O . LEU A 1 88 ? -17.172 6.68 20.734 1 93.81 88 LEU A O 1
ATOM 702 N N . SER A 1 89 ? -15.469 5.855 19.625 1 94.12 89 SER A N 1
ATOM 703 C CA . SER A 1 89 ? -14.641 5.664 20.812 1 94.12 89 SER A CA 1
ATOM 704 C C . SER A 1 89 ? -13.727 6.863 21.047 1 94.12 89 SER A C 1
ATOM 706 O O . SER A 1 89 ? -12.836 7.141 20.234 1 94.12 89 SER A O 1
ATOM 708 N N . LEU A 1 90 ? -13.984 7.512 22.172 1 94.38 90 LEU A N 1
ATOM 709 C CA . LEU A 1 90 ? -13.141 8.656 22.5 1 94.38 90 LEU A CA 1
ATOM 710 C C . LEU A 1 90 ? -11.672 8.242 22.578 1 94.38 90 LEU A C 1
ATOM 712 O O . LEU A 1 90 ? -10.797 8.953 22.078 1 94.38 90 LEU A O 1
ATOM 716 N N . SER A 1 91 ? -11.43 7.156 23.219 1 94.19 91 SER A N 1
ATOM 717 C CA . SER A 1 91 ? -10.055 6.68 23.359 1 94.19 91 SER A CA 1
ATOM 718 C C . SER A 1 91 ? -9.438 6.391 21.984 1 94.19 91 SER A C 1
ATOM 720 O O . SER A 1 91 ? -8.273 6.711 21.75 1 94.19 91 SER A O 1
ATOM 722 N N . ALA A 1 92 ? -10.219 5.84 21.094 1 92.75 92 ALA A N 1
ATOM 723 C CA . ALA A 1 92 ? -9.719 5.535 19.75 1 92.75 92 ALA A CA 1
ATOM 724 C C . ALA A 1 92 ? -9.438 6.812 18.969 1 92.75 92 ALA A C 1
ATOM 726 O O . ALA A 1 92 ? -8.445 6.895 18.234 1 92.75 92 ALA A O 1
ATOM 727 N N . ARG A 1 93 ? -10.258 7.801 19.156 1 94.69 93 ARG A N 1
ATOM 728 C CA . ARG A 1 93 ? -10.023 9.078 18.484 1 94.69 93 ARG A CA 1
ATOM 729 C C . ARG A 1 93 ? -8.773 9.766 19.047 1 94.69 93 ARG A C 1
ATOM 731 O O . ARG A 1 93 ? -7.977 10.312 18.281 1 94.69 93 ARG A O 1
ATOM 738 N N . LYS A 1 94 ? -8.672 9.68 20.312 1 95.06 94 LYS A N 1
ATOM 739 C CA . LYS A 1 94 ? -7.48 10.258 20.938 1 95.06 94 LYS A CA 1
ATOM 740 C C . LYS A 1 94 ? -6.215 9.57 20.438 1 95.06 94 LYS A C 1
ATOM 742 O O . LYS A 1 94 ? -5.215 10.234 20.141 1 95.06 94 LYS A O 1
ATOM 747 N N . ASN A 1 95 ? -6.301 8.258 20.359 1 92.19 95 ASN A N 1
ATOM 748 C CA . ASN A 1 95 ? -5.172 7.512 19.828 1 92.19 95 ASN A CA 1
ATOM 749 C C . ASN A 1 95 ? -4.859 7.93 18.391 1 92.19 95 ASN A C 1
ATOM 751 O O . ASN A 1 95 ? -3.695 8.094 18.016 1 92.19 95 ASN A O 1
ATOM 755 N N . ALA A 1 96 ? -5.875 8.07 17.578 1 92.69 96 ALA A N 1
ATOM 756 C CA . ALA A 1 96 ? -5.691 8.516 16.203 1 92.69 96 ALA A CA 1
ATOM 757 C C . ALA A 1 96 ? -5.039 9.891 16.156 1 92.69 96 ALA A C 1
ATOM 759 O O . ALA A 1 96 ? -4.117 10.117 15.359 1 92.69 96 ALA A O 1
ATOM 760 N N . GLU A 1 97 ? -5.465 10.766 17.016 1 94.25 97 GLU A N 1
ATOM 761 C CA . GLU A 1 97 ? -4.898 12.109 17.141 1 94.25 97 GLU A CA 1
ATOM 762 C C . GLU A 1 97 ? -3.422 12.055 17.516 1 94.25 97 GLU A C 1
ATOM 764 O O . GLU A 1 97 ? -2.588 12.695 16.875 1 94.25 97 GLU A O 1
ATOM 769 N N . ASP A 1 98 ? -3.17 11.289 18.469 1 93 98 ASP A N 1
ATOM 770 C CA . ASP A 1 98 ? -1.793 11.164 18.922 1 93 98 ASP A CA 1
ATOM 771 C C . ASP A 1 98 ? -0.895 10.586 17.828 1 93 98 ASP A C 1
ATOM 773 O O . ASP A 1 98 ? 0.249 11.016 17.672 1 93 98 ASP A O 1
ATOM 777 N N . GLN A 1 99 ? -1.39 9.664 17.094 1 90.44 99 GLN A N 1
ATOM 778 C CA . GLN A 1 99 ? -0.603 9.031 16.047 1 90.44 99 GLN A CA 1
ATOM 779 C C . GLN A 1 99 ? -0.311 10.008 14.906 1 90.44 99 GLN A C 1
ATOM 781 O O . GLN A 1 99 ? 0.795 10.023 14.367 1 90.44 99 GLN A O 1
ATOM 786 N N . VAL A 1 100 ? -1.302 10.812 14.586 1 93.06 100 VAL A N 1
ATOM 787 C CA . VAL A 1 100 ? -1.092 11.805 13.531 1 93.06 100 VAL A CA 1
ATOM 788 C C . VAL A 1 100 ? -0.013 12.797 13.961 1 93.06 100 VAL A C 1
ATOM 790 O O . VAL A 1 100 ? 0.89 13.117 13.188 1 93.06 100 VAL A O 1
ATOM 793 N N . ARG A 1 101 ? -0.079 13.234 15.148 1 93.94 101 ARG A N 1
ATOM 794 C CA . ARG A 1 101 ? 0.899 14.195 15.648 1 93.94 101 ARG A CA 1
ATOM 795 C C . ARG A 1 101 ? 2.285 13.57 15.742 1 93.94 101 ARG A C 1
ATOM 797 O O . ARG A 1 101 ? 3.289 14.219 15.438 1 93.94 101 ARG A O 1
ATOM 804 N N . TYR A 1 102 ? 2.285 12.336 16.156 1 90.56 102 TYR A N 1
ATOM 805 C CA . TYR A 1 102 ? 3.551 11.609 16.188 1 90.56 102 TYR A CA 1
ATOM 806 C C . TYR A 1 102 ? 4.152 11.5 14.789 1 90.56 102 TYR A C 1
ATOM 808 O O . TYR A 1 102 ? 5.363 11.641 14.617 1 90.56 102 TYR A O 1
ATOM 816 N N . ARG A 1 103 ? 3.322 11.289 13.805 1 91.12 103 ARG A N 1
ATOM 817 C CA . ARG A 1 103 ? 3.785 11.195 12.422 1 91.12 103 ARG A CA 1
ATOM 818 C C . ARG A 1 103 ? 4.395 12.516 11.961 1 91.12 103 ARG A C 1
ATOM 820 O O . ARG A 1 103 ? 5.449 12.523 11.32 1 91.12 103 ARG A O 1
ATOM 827 N N . PHE A 1 104 ? 3.746 13.594 12.297 1 93.69 104 PHE A N 1
ATOM 828 C CA . PHE A 1 104 ? 4.332 14.891 11.984 1 93.69 104 PHE A CA 1
ATOM 829 C C . PHE A 1 104 ? 5.715 15.023 12.609 1 93.69 104 PHE A C 1
ATOM 831 O O . PHE A 1 104 ? 6.656 15.484 11.961 1 93.69 104 PHE A O 1
ATOM 838 N N . TRP A 1 105 ? 5.777 14.633 13.836 1 91 105 TRP A N 1
ATOM 839 C CA . TRP A 1 105 ? 7.059 14.703 14.531 1 91 105 TRP A CA 1
ATOM 840 C C . TRP A 1 105 ? 8.109 13.859 13.82 1 91 105 TRP A C 1
ATOM 842 O O . TRP A 1 105 ? 9.234 14.312 13.602 1 91 105 TRP A O 1
ATOM 852 N N . GLN A 1 106 ? 7.754 12.703 13.383 1 87.56 106 GLN A N 1
ATOM 853 C CA . GLN A 1 106 ? 8.672 11.781 12.719 1 87.56 106 GLN A CA 1
ATOM 854 C C . GLN A 1 106 ? 9.156 12.359 11.391 1 87.56 106 GLN A C 1
ATOM 856 O O . GLN A 1 106 ? 10.305 12.141 11 1 87.56 106 GLN A O 1
ATOM 861 N N . LEU A 1 107 ? 8.312 13.086 10.727 1 91.19 107 LEU A N 1
ATOM 862 C CA . LEU A 1 107 ? 8.586 13.469 9.352 1 91.19 107 LEU A CA 1
ATOM 863 C C . LEU A 1 107 ? 9.133 14.891 9.281 1 91.19 107 LEU A C 1
ATOM 865 O O . LEU A 1 107 ? 9.695 15.297 8.258 1 91.19 107 LEU A O 1
ATOM 869 N N . SER A 1 108 ? 8.953 15.625 10.375 1 91.75 108 SER A N 1
ATOM 870 C CA . SER A 1 108 ? 9.203 17.062 10.375 1 91.75 108 SER A CA 1
ATOM 871 C C . SER A 1 108 ? 10.617 17.375 9.883 1 91.75 108 SER A C 1
ATOM 873 O O . SER A 1 108 ? 10.828 18.344 9.148 1 91.75 108 SER A O 1
ATOM 875 N N . HIS A 1 109 ? 11.555 16.547 10.242 1 89.69 109 HIS A N 1
ATOM 876 C CA . HIS A 1 109 ? 12.945 16.844 9.906 1 89.69 109 HIS A CA 1
ATOM 877 C C . HIS A 1 109 ? 13.227 16.547 8.43 1 89.69 109 HIS A C 1
ATOM 879 O O . HIS A 1 109 ? 14.242 17 7.891 1 89.69 109 HIS A O 1
ATOM 885 N N . LEU A 1 110 ? 12.359 15.844 7.738 1 90.31 110 LEU A N 1
ATOM 886 C CA . LEU A 1 110 ? 12.547 15.469 6.344 1 90.31 110 LEU A CA 1
ATOM 887 C C . LEU A 1 110 ? 11.82 16.438 5.414 1 90.31 110 LEU A C 1
ATOM 889 O O . LEU A 1 110 ? 12.031 16.422 4.199 1 90.31 110 LEU A O 1
ATOM 893 N N . VAL A 1 111 ? 10.961 17.266 5.938 1 93.31 111 VAL A N 1
ATOM 894 C CA . VAL A 1 111 ? 10.062 18.109 5.145 1 93.31 111 VAL A CA 1
ATOM 895 C C . VAL A 1 111 ? 10.836 19.297 4.578 1 93.31 111 VAL A C 1
ATOM 897 O O . VAL A 1 111 ? 11.5 20.016 5.316 1 93.31 111 VAL A O 1
ATOM 900 N N . ARG A 1 112 ? 10.672 19.5 3.246 1 92 112 ARG A N 1
ATOM 901 C CA . ARG A 1 112 ? 11.359 20.609 2.568 1 92 112 ARG A CA 1
ATOM 902 C C . ARG A 1 112 ? 10.352 21.547 1.915 1 92 112 ARG A C 1
ATOM 904 O O . ARG A 1 112 ? 10.742 22.516 1.268 1 92 112 ARG A O 1
ATOM 911 N N . ILE A 1 113 ? 9.133 21.25 2.02 1 94.25 113 ILE A N 1
ATOM 912 C CA . ILE A 1 113 ? 8.07 22.125 1.527 1 94.25 113 ILE A CA 1
ATOM 913 C C . ILE A 1 113 ? 7.535 22.984 2.674 1 94.25 113 ILE A C 1
ATOM 915 O O . ILE A 1 113 ? 7.703 22.641 3.846 1 94.25 113 ILE A O 1
ATOM 919 N N . PRO A 1 114 ? 6.902 24.062 2.352 1 96 114 PRO A N 1
ATOM 920 C CA . PRO A 1 114 ? 6.445 24.984 3.398 1 96 114 PRO A CA 1
ATOM 921 C C . PRO A 1 114 ? 5.43 24.344 4.344 1 96 114 PRO A C 1
ATOM 923 O O . PRO A 1 114 ? 5.445 24.609 5.547 1 96 114 PRO A O 1
ATOM 926 N N . LYS A 1 115 ? 4.531 23.469 3.766 1 97.69 115 LYS A N 1
ATOM 927 C CA . LYS A 1 115 ? 3.471 22.844 4.551 1 97.69 115 LYS A CA 1
ATOM 928 C C . LYS A 1 115 ? 3.383 21.344 4.27 1 97.69 115 LYS A C 1
ATOM 930 O O . LYS A 1 115 ? 3.35 20.922 3.111 1 97.69 115 LYS A O 1
ATOM 935 N N . LEU A 1 116 ? 3.439 20.594 5.355 1 97.88 116 LEU A N 1
ATOM 936 C CA . LEU A 1 116 ? 3.113 19.172 5.25 1 97.88 116 LEU A CA 1
ATOM 937 C C . LEU A 1 116 ? 1.667 18.922 5.652 1 97.88 116 LEU A C 1
ATOM 939 O O . LEU A 1 116 ? 1.264 19.234 6.773 1 97.88 116 LEU A O 1
ATOM 943 N N . TYR A 1 117 ? 0.916 18.375 4.758 1 98.25 117 TYR A N 1
ATOM 944 C CA . TYR A 1 117 ? -0.469 18.016 5.051 1 98.25 117 TYR A CA 1
ATOM 945 C C . TYR A 1 117 ? -0.574 16.578 5.547 1 98.25 117 TYR A C 1
ATOM 947 O O . TYR A 1 117 ? 0.114 15.688 5.039 1 98.25 117 TYR A O 1
ATOM 955 N N . GLY A 1 118 ? -1.349 16.406 6.559 1 97.75 118 GLY A N 1
ATOM 956 C CA . GLY A 1 118 ? -1.718 15.094 7.074 1 97.75 118 GLY A CA 1
ATOM 957 C C . GLY A 1 118 ? -3.217 14.914 7.223 1 97.75 118 GLY A C 1
ATOM 958 O O . GLY A 1 118 ? -3.939 15.875 7.5 1 97.75 118 GLY A O 1
ATOM 959 N N . VAL A 1 119 ? -3.641 13.703 7.023 1 98.06 119 VAL A N 1
ATOM 960 C CA . VAL A 1 119 ? -5.055 13.391 7.184 1 98.06 119 VAL A CA 1
ATOM 961 C C . VAL A 1 119 ? -5.211 12.156 8.078 1 98.06 119 VAL A C 1
ATOM 963 O O . VAL A 1 119 ? -4.48 11.18 7.93 1 98.06 119 VAL A O 1
ATOM 966 N N . SER A 1 120 ? -6.043 12.242 9.039 1 96.62 120 SER A N 1
ATOM 967 C CA . SER A 1 120 ? -6.535 11.086 9.789 1 96.62 120 SER A CA 1
ATOM 968 C C . SER A 1 120 ? -7.871 10.602 9.242 1 96.62 120 SER A C 1
ATOM 970 O O . SER A 1 120 ? -8.883 11.305 9.336 1 96.62 120 SER A O 1
ATOM 972 N N . ALA A 1 121 ? -7.848 9.461 8.664 1 96.94 121 ALA A N 1
ATOM 973 C CA . ALA A 1 121 ? -9.07 8.875 8.117 1 96.94 121 ALA A CA 1
ATOM 974 C C . ALA A 1 121 ? -9.609 7.785 9.039 1 96.94 121 ALA A C 1
ATOM 976 O O . ALA A 1 121 ? -8.938 6.781 9.289 1 96.94 121 ALA A O 1
ATOM 977 N N . VAL A 1 122 ? -10.797 7.949 9.57 1 95.5 122 VAL A N 1
ATOM 978 C CA . VAL A 1 122 ? -11.547 6.91 10.266 1 95.5 122 VAL A CA 1
ATOM 979 C C . VAL A 1 122 ? -12.703 6.434 9.383 1 95.5 122 VAL A C 1
ATOM 981 O O . VAL A 1 122 ? -13.734 7.109 9.281 1 95.5 122 VAL A O 1
ATOM 984 N N . GLY A 1 123 ? -12.477 5.242 8.781 1 94.81 123 GLY A N 1
ATOM 985 C CA . GLY A 1 123 ? -13.375 4.895 7.695 1 94.81 123 GLY A CA 1
ATOM 986 C C . GLY A 1 123 ? -13.359 5.902 6.562 1 94.81 123 GLY A C 1
ATOM 987 O O . GLY A 1 123 ? -12.312 6.152 5.965 1 94.81 123 GLY A O 1
ATOM 988 N N . ARG A 1 124 ? -14.508 6.543 6.328 1 97.5 124 ARG A N 1
ATOM 989 C CA . ARG A 1 124 ? -14.617 7.523 5.254 1 97.5 124 ARG A CA 1
ATOM 990 C C . ARG A 1 124 ? -14.602 8.945 5.805 1 97.5 124 ARG A C 1
ATOM 992 O O . ARG A 1 124 ? -14.609 9.914 5.039 1 97.5 124 ARG A O 1
ATOM 999 N N . GLN A 1 125 ? -14.531 9.086 7.141 1 97.88 125 GLN A N 1
ATOM 1000 C CA . GLN A 1 125 ? -14.531 10.383 7.797 1 97.88 125 GLN A CA 1
ATOM 1001 C C . GLN A 1 125 ? -13.109 10.906 7.992 1 97.88 125 GLN A C 1
ATOM 1003 O O . GLN A 1 125 ? -12.258 10.211 8.539 1 97.88 125 GLN A O 1
ATOM 1008 N N . LEU A 1 126 ? -12.898 12.18 7.609 1 98.25 126 LEU A N 1
ATOM 1009 C CA . LEU A 1 126 ? -11.539 12.703 7.551 1 98.25 126 LEU A CA 1
ATOM 1010 C C . LEU A 1 126 ? -11.352 13.852 8.539 1 98.25 126 LEU A C 1
ATOM 1012 O O . LEU A 1 126 ? -12.25 14.672 8.719 1 98.25 126 LEU A O 1
ATOM 1016 N N . SER A 1 127 ? -10.227 13.891 9.117 1 98.06 127 SER A N 1
ATOM 1017 C CA . SER A 1 127 ? -9.688 15.039 9.82 1 98.06 127 SER A CA 1
ATOM 1018 C C . SER A 1 127 ? -8.414 15.547 9.156 1 98.06 127 SER A C 1
ATOM 1020 O O . SER A 1 127 ? -7.488 14.773 8.898 1 98.06 127 SER A O 1
ATOM 1022 N N . PHE A 1 128 ? -8.359 16.812 8.906 1 98.12 128 PHE A N 1
ATOM 1023 C CA . PHE A 1 128 ? -7.242 17.406 8.188 1 98.12 128 PHE A CA 1
ATOM 1024 C C . PHE A 1 128 ? -6.297 18.125 9.141 1 98.12 128 PHE A C 1
ATOM 1026 O O . PHE A 1 128 ? -6.742 18.781 10.086 1 98.12 128 PHE A O 1
ATOM 1033 N N . TYR A 1 129 ? -5.031 18.016 8.844 1 98.06 129 TYR A N 1
ATOM 1034 C CA . TYR A 1 129 ? -3.971 18.641 9.625 1 98.06 129 TYR A CA 1
ATOM 1035 C C . TYR A 1 129 ? -2.945 19.297 8.711 1 98.06 129 TYR A C 1
ATOM 1037 O O . TYR A 1 129 ? -2.768 18.891 7.562 1 98.06 129 TYR A O 1
ATOM 1045 N N . THR A 1 130 ? -2.322 20.281 9.281 1 98.06 130 THR A N 1
ATOM 1046 C CA . THR A 1 130 ? -1.241 20.938 8.555 1 98.06 130 THR A CA 1
ATOM 1047 C C . THR A 1 130 ? -0.072 21.234 9.484 1 98.06 130 THR A C 1
ATOM 1049 O O . THR A 1 130 ? -0.272 21.703 10.609 1 98.06 130 THR A O 1
ATOM 1052 N N . TYR A 1 131 ? 1.076 20.859 9.141 1 97.88 131 TYR A N 1
ATOM 1053 C CA . TYR A 1 131 ? 2.332 21.281 9.758 1 97.88 131 TYR A CA 1
ATOM 1054 C C . TYR A 1 131 ? 2.973 22.422 8.969 1 97.88 131 TYR A C 1
ATOM 1056 O O . TYR A 1 131 ? 3.24 22.281 7.777 1 97.88 131 TYR A O 1
ATOM 1064 N N . ASP A 1 132 ? 3.168 23.484 9.656 1 97.56 132 ASP A N 1
ATOM 1065 C CA . ASP A 1 132 ? 3.875 24.609 9.07 1 97.56 132 ASP A CA 1
ATOM 1066 C C . ASP A 1 132 ? 5.371 24.547 9.359 1 97.56 132 ASP A C 1
ATOM 1068 O O . ASP A 1 132 ? 5.789 24.562 10.516 1 97.56 132 ASP A O 1
ATOM 1072 N N . ARG A 1 133 ? 6.133 24.516 8.352 1 95.62 133 ARG A N 1
ATOM 1073 C CA . ARG A 1 133 ? 7.566 24.297 8.523 1 95.62 133 ARG A CA 1
ATOM 1074 C C . ARG A 1 133 ? 8.227 25.484 9.219 1 95.62 133 ARG A C 1
ATOM 1076 O O . ARG A 1 133 ? 9.117 25.312 10.047 1 95.62 133 ARG A O 1
ATOM 1083 N N . ALA A 1 134 ? 7.879 26.672 8.891 1 96.06 134 ALA A N 1
ATOM 1084 C CA . ALA A 1 134 ? 8.477 27.875 9.453 1 96.06 134 ALA A CA 1
ATOM 1085 C C . ALA A 1 134 ? 8.195 27.984 10.945 1 96.06 134 ALA A C 1
ATOM 1087 O O . ALA A 1 134 ? 9.102 28.234 11.742 1 96.06 134 ALA A O 1
ATOM 1088 N N . SER A 1 135 ? 6.945 27.766 11.336 1 96.69 135 SER A N 1
ATOM 1089 C CA . SER A 1 135 ? 6.555 27.922 12.734 1 96.69 135 SER A CA 1
ATOM 1090 C C . SER A 1 135 ? 6.738 26.609 13.508 1 96.69 135 SER A C 1
ATOM 1092 O O . SER A 1 135 ? 6.699 26.609 14.742 1 96.69 135 SER A O 1
ATOM 1094 N N . ARG A 1 136 ? 6.855 25.516 12.766 1 95.94 136 ARG A N 1
ATOM 1095 C CA . ARG A 1 136 ? 7 24.172 13.336 1 95.94 136 ARG A CA 1
ATOM 1096 C C . ARG A 1 136 ? 5.805 23.828 14.219 1 95.94 136 ARG A C 1
ATOM 1098 O O . ARG A 1 136 ? 5.977 23.297 15.32 1 95.94 136 ARG A O 1
ATOM 1105 N N . THR A 1 137 ? 4.641 24.172 13.758 1 96.69 137 THR A N 1
ATOM 1106 C CA . THR A 1 137 ? 3.41 23.906 14.492 1 96.69 137 THR A CA 1
ATOM 1107 C C . THR A 1 137 ? 2.453 23.062 13.656 1 96.69 137 THR A C 1
ATOM 1109 O O . THR A 1 137 ? 2.48 23.109 12.422 1 96.69 137 THR A O 1
ATOM 1112 N N . VAL A 1 138 ? 1.725 22.266 14.383 1 97.62 138 VAL A N 1
ATOM 1113 C CA . VAL A 1 138 ? 0.702 21.438 13.75 1 97.62 138 VAL A CA 1
ATOM 1114 C C . VAL A 1 138 ? -0.685 21.969 14.109 1 97.62 138 VAL A C 1
ATOM 1116 O O . VAL A 1 138 ? -0.982 22.203 15.281 1 97.62 138 VAL A O 1
ATOM 1119 N N . GLU A 1 139 ? -1.486 22.297 13.094 1 97.44 139 GLU A N 1
ATOM 1120 C CA . GLU A 1 139 ? -2.875 22.688 13.297 1 97.44 139 GLU A CA 1
ATOM 1121 C C . GLU A 1 139 ? -3.838 21.641 12.758 1 97.44 139 GLU A C 1
ATOM 1123 O O . GLU A 1 139 ? -3.553 20.984 11.742 1 97.44 139 GLU A O 1
ATOM 1128 N N . PRO A 1 140 ? -5.004 21.516 13.328 1 97.12 140 PRO A N 1
ATOM 1129 C CA . PRO A 1 140 ? -5.496 22.141 14.555 1 97.12 140 PRO A CA 1
ATOM 1130 C C . PRO A 1 140 ? -4.844 21.578 15.812 1 97.12 140 PRO A C 1
ATOM 1132 O O . PRO A 1 140 ? -3.998 20.672 15.727 1 97.12 140 PRO A O 1
ATOM 1135 N N . GLY A 1 141 ? -5.145 22.031 16.984 1 94.5 141 GLY A N 1
ATOM 1136 C CA . GLY A 1 141 ? -4.609 21.594 18.266 1 94.5 141 GLY A CA 1
ATOM 1137 C C . GLY A 1 141 ? -4.969 20.156 18.609 1 94.5 141 GLY A C 1
ATOM 1138 O O . GLY A 1 141 ? -5.754 19.531 17.891 1 94.5 141 GLY A O 1
ATOM 1139 N N . PRO A 1 142 ? -4.41 19.547 19.641 1 91.88 142 PRO A N 1
ATOM 1140 C CA . PRO A 1 142 ? -4.395 18.109 19.906 1 91.88 142 PRO A CA 1
ATOM 1141 C C . PRO A 1 142 ? -5.715 17.594 20.469 1 91.88 142 PRO A C 1
ATOM 1143 O O . PRO A 1 142 ? -5.824 16.422 20.828 1 91.88 142 PRO A O 1
ATOM 1146 N N . LEU A 1 143 ? -6.797 18.328 20.344 1 90.88 143 LEU A N 1
ATOM 1147 C CA . LEU A 1 143 ? -8.094 17.844 20.797 1 90.88 143 LEU A CA 1
ATOM 1148 C C . LEU A 1 143 ? -8.695 16.875 19.781 1 90.88 143 LEU A C 1
ATOM 1150 O O . LEU A 1 143 ? -8.422 16.969 18.594 1 90.88 143 LEU A O 1
ATOM 1154 N N . ALA A 1 144 ? -9.406 15.898 20.312 1 93.69 144 ALA A N 1
ATOM 1155 C CA . ALA A 1 144 ? -9.953 14.867 19.438 1 93.69 144 ALA A CA 1
ATOM 1156 C C . ALA A 1 144 ? -11.469 14.789 19.531 1 93.69 144 ALA A C 1
ATOM 1158 O O . ALA A 1 144 ? -12.031 13.711 19.734 1 93.69 144 ALA A O 1
ATOM 1159 N N . PRO A 1 145 ? -12.117 15.984 19.422 1 95.06 145 PRO A N 1
ATOM 1160 C CA . PRO A 1 145 ? -13.578 15.906 19.391 1 95.06 145 PRO A CA 1
ATOM 1161 C C . PRO A 1 145 ? -14.102 15.172 18.156 1 95.06 145 PRO A C 1
ATOM 1163 O O . PRO A 1 145 ? -13.438 15.156 17.109 1 95.06 145 PRO A O 1
ATOM 1166 N N . ILE A 1 146 ? -15.227 14.516 18.25 1 95.44 146 ILE A N 1
ATOM 1167 C CA . ILE A 1 146 ? -15.781 13.719 17.172 1 95.44 146 ILE A CA 1
ATOM 1168 C C . ILE A 1 146 ? -16 14.594 15.938 1 95.44 146 ILE A C 1
ATOM 1170 O O . ILE A 1 146 ? -15.883 14.125 14.805 1 95.44 146 ILE A O 1
ATOM 1174 N N . GLU A 1 147 ? -16.219 15.914 16.141 1 95.81 147 GLU A N 1
ATOM 1175 C CA . GLU A 1 147 ? -16.484 16.859 15.07 1 95.81 147 GLU A CA 1
ATOM 1176 C C . GLU A 1 147 ? -15.25 17.078 14.203 1 95.81 147 GLU A C 1
ATOM 1178 O O . GLU A 1 147 ? -15.344 17.609 13.094 1 95.81 147 GLU A O 1
ATOM 1183 N N . ARG A 1 148 ? -14.078 16.641 14.742 1 95.81 148 ARG A N 1
ATOM 1184 C CA . ARG A 1 148 ? -12.844 16.703 13.969 1 95.81 148 ARG A CA 1
ATOM 1185 C C . ARG A 1 148 ? -12.945 15.875 12.695 1 95.81 148 ARG A C 1
ATOM 1187 O O . ARG A 1 148 ? -12.328 16.203 11.688 1 95.81 148 ARG A O 1
ATOM 1194 N N . TRP A 1 149 ? -13.727 14.789 12.742 1 97.19 149 TRP A N 1
ATOM 1195 C CA . TRP A 1 149 ? -13.891 13.875 11.625 1 97.19 149 TRP A CA 1
ATOM 1196 C C . TRP A 1 149 ? -15.258 14.062 10.969 1 97.19 149 TRP A C 1
ATOM 1198 O O . TRP A 1 149 ? -15.961 13.086 10.703 1 97.19 149 TRP A O 1
ATOM 1208 N N . ASN A 1 150 ? -15.547 15.289 10.57 1 94.44 150 ASN A N 1
ATOM 1209 C CA . ASN A 1 150 ? -16.875 15.602 10.055 1 94.44 150 ASN A CA 1
ATOM 1210 C C . ASN A 1 150 ? -16.891 15.688 8.531 1 94.44 150 ASN A C 1
ATOM 1212 O O . ASN A 1 150 ? -17.859 16.141 7.938 1 94.44 150 ASN A O 1
ATOM 1216 N N . THR A 1 151 ? -15.828 15.32 7.855 1 97.31 151 THR A N 1
ATOM 1217 C CA . THR A 1 151 ? -15.711 15.383 6.402 1 97.31 151 THR A CA 1
ATOM 1218 C C . THR A 1 151 ? -15.68 13.977 5.805 1 97.31 151 THR A C 1
ATOM 1220 O O . THR A 1 151 ? -14.711 13.234 5.996 1 97.31 151 THR A O 1
ATOM 1223 N N . ASN A 1 152 ? -16.734 13.633 5.113 1 97.75 152 ASN A N 1
ATOM 1224 C CA . ASN A 1 152 ? -16.812 12.344 4.434 1 97.75 152 ASN A CA 1
ATOM 1225 C C . ASN A 1 152 ? -16.203 12.414 3.033 1 97.75 152 ASN A C 1
ATOM 1227 O O . ASN A 1 152 ? -16.656 13.195 2.195 1 97.75 152 ASN A O 1
ATOM 1231 N N . ILE A 1 153 ? -15.227 11.625 2.727 1 98.25 153 ILE A N 1
ATOM 1232 C CA . ILE A 1 153 ? -14.445 11.711 1.499 1 98.25 153 ILE A CA 1
ATOM 1233 C C . ILE A 1 153 ? -15.328 11.375 0.3 1 98.25 153 ILE A C 1
ATOM 1235 O O . ILE A 1 153 ? -15.023 11.758 -0.832 1 98.25 153 ILE A O 1
ATOM 1239 N N . MET A 1 154 ? -16.469 10.664 0.518 1 97.88 154 MET A N 1
ATOM 1240 C CA . MET A 1 154 ? -17.312 10.219 -0.594 1 97.88 154 MET A CA 1
ATOM 1241 C C . MET A 1 154 ? -18.422 11.227 -0.877 1 97.88 154 MET A C 1
ATOM 1243 O O . MET A 1 154 ? -19.125 11.109 -1.874 1 97.88 154 MET A O 1
ATOM 1247 N N . GLU A 1 155 ? -18.531 12.133 0.006 1 97.38 155 GLU A N 1
ATOM 1248 C CA . GLU A 1 155 ? -19.484 13.219 -0.223 1 97.38 155 GLU A CA 1
ATOM 1249 C C . GLU A 1 155 ? -18.844 14.383 -0.966 1 97.38 155 GLU A C 1
ATOM 1251 O O . GLU A 1 155 ? -17.625 14.555 -0.911 1 97.38 155 GLU A O 1
ATOM 1256 N N . GLU A 1 156 ? -19.641 15.188 -1.582 1 96.5 156 GLU A N 1
ATOM 1257 C CA . GLU A 1 156 ? -19.156 16.266 -2.441 1 96.5 156 GLU A CA 1
ATOM 1258 C C . GLU A 1 156 ? -18.234 17.203 -1.678 1 96.5 156 GLU A C 1
ATOM 1260 O O . GLU A 1 156 ? -17.141 17.531 -2.148 1 96.5 156 GLU A O 1
ATOM 1265 N N . VAL A 1 157 ? -18.672 17.594 -0.566 1 95.69 157 VAL A N 1
ATOM 1266 C CA . VAL A 1 157 ? -17.922 18.562 0.229 1 95.69 157 VAL A CA 1
ATOM 1267 C C . VAL A 1 157 ? -16.578 17.938 0.649 1 95.69 157 VAL A C 1
ATOM 1269 O O . VAL A 1 157 ? -15.539 18.594 0.572 1 95.69 157 VAL A O 1
ATOM 1272 N N . GLY A 1 158 ? -16.609 16.719 1.136 1 97.38 158 GLY A N 1
ATOM 1273 C CA . GLY A 1 158 ? -15.391 16.047 1.551 1 97.38 158 GLY A CA 1
ATOM 1274 C C . GLY A 1 158 ? -14.414 15.812 0.409 1 97.38 158 GLY A C 1
ATOM 1275 O O . GLY A 1 158 ? -13.211 16.016 0.563 1 97.38 158 GLY A O 1
ATOM 1276 N N . ARG A 1 159 ? -14.945 15.398 -0.706 1 97.94 159 ARG A N 1
ATOM 1277 C CA . ARG A 1 159 ? -14.125 15.227 -1.901 1 97.94 159 ARG A CA 1
ATOM 1278 C C . ARG A 1 159 ? -13.469 16.531 -2.311 1 97.94 159 ARG A C 1
ATOM 1280 O O . ARG A 1 159 ? -12.266 16.578 -2.59 1 97.94 159 ARG A O 1
ATOM 1287 N N . ALA A 1 160 ? -14.25 17.562 -2.352 1 97.88 160 ALA A N 1
ATOM 1288 C CA . ALA A 1 160 ? -13.75 18.875 -2.756 1 97.88 160 ALA A CA 1
ATOM 1289 C C . ALA A 1 160 ? -12.625 19.344 -1.833 1 97.88 160 ALA A C 1
ATOM 1291 O O . ALA A 1 160 ? -11.609 19.859 -2.297 1 97.88 160 ALA A O 1
ATOM 1292 N N . LYS A 1 161 ? -12.836 19.188 -0.584 1 97.94 161 LYS A N 1
ATOM 1293 C CA . LYS A 1 161 ? -11.812 19.578 0.383 1 97.94 161 LYS A CA 1
ATOM 1294 C C . LYS A 1 161 ? -10.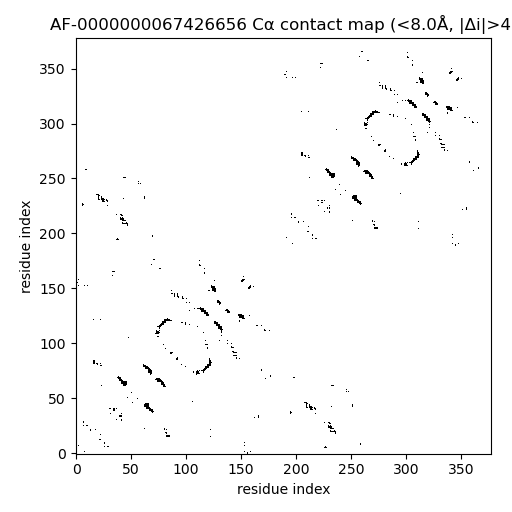539 18.766 0.189 1 97.94 161 LYS A C 1
ATOM 1296 O O . LYS A 1 161 ? -9.43 19.312 0.221 1 97.94 161 LYS A O 1
ATOM 1301 N N . PHE A 1 162 ? -10.688 17.484 0.022 1 98.5 162 PHE A N 1
ATOM 1302 C CA . PHE A 1 162 ? -9.539 16.609 -0.198 1 98.5 162 PHE A CA 1
ATOM 1303 C C . PHE A 1 162 ? -8.773 17.031 -1.45 1 98.5 162 PHE A C 1
ATOM 1305 O O . PHE A 1 162 ? -7.551 17.156 -1.424 1 98.5 162 PHE A O 1
ATOM 1312 N N . LEU A 1 163 ? -9.453 17.297 -2.516 1 98.5 163 LEU A N 1
ATOM 1313 C CA . LEU A 1 163 ? -8.836 17.656 -3.787 1 98.5 163 LEU A CA 1
ATOM 1314 C C . LEU A 1 163 ? -8.188 19.031 -3.707 1 98.5 163 LEU A C 1
ATOM 1316 O O . LEU A 1 163 ? -7.16 19.281 -4.34 1 98.5 163 LEU A O 1
ATOM 1320 N N . ALA A 1 164 ? -8.781 19.891 -2.92 1 98.38 164 ALA A N 1
ATOM 1321 C CA . ALA A 1 164 ? -8.164 21.203 -2.719 1 98.38 164 ALA A CA 1
ATOM 1322 C C . ALA A 1 164 ? -6.797 21.078 -2.055 1 98.38 164 ALA A C 1
ATOM 1324 O O . ALA A 1 164 ? -5.848 21.766 -2.441 1 98.38 164 ALA A O 1
ATOM 1325 N N . VAL A 1 165 ? -6.723 20.234 -1.056 1 98.12 165 VAL A N 1
ATOM 1326 C CA . VAL A 1 165 ? -5.453 19.969 -0.387 1 98.12 165 VAL A CA 1
ATOM 1327 C C . VAL A 1 165 ? -4.453 19.391 -1.389 1 98.12 165 VAL A C 1
ATOM 1329 O O . VAL A 1 165 ? -3.309 19.828 -1.457 1 98.12 165 VAL A O 1
ATOM 1332 N N . VAL A 1 166 ? -4.867 18.422 -2.189 1 98.38 166 VAL A N 1
ATOM 1333 C CA . VAL A 1 166 ? -4.023 17.781 -3.195 1 98.38 166 VAL A CA 1
ATOM 1334 C C . VAL A 1 166 ? -3.492 18.844 -4.164 1 98.38 166 VAL A C 1
ATOM 1336 O O . VAL A 1 166 ? -2.301 18.859 -4.484 1 98.38 166 VAL A O 1
ATOM 1339 N N . GLU A 1 167 ? -4.344 19.688 -4.609 1 97.94 167 GLU A N 1
ATOM 1340 C CA . GLU A 1 167 ? -3.951 20.734 -5.562 1 97.94 167 GLU A CA 1
ATOM 1341 C C . GLU A 1 167 ? -2.941 21.688 -4.945 1 97.94 167 GLU A C 1
ATOM 1343 O O . GLU A 1 167 ? -1.973 22.078 -5.598 1 97.94 167 GLU A O 1
ATOM 1348 N N . GLU A 1 168 ? -3.205 22.094 -3.73 1 97.75 168 GLU A N 1
ATOM 1349 C CA . GLU A 1 168 ? -2.256 22.969 -3.047 1 97.75 168 GLU A CA 1
ATOM 1350 C C . GLU A 1 168 ? -0.883 22.312 -2.938 1 97.75 168 GLU A C 1
ATOM 1352 O O . GLU A 1 168 ? 0.142 22.969 -3.15 1 97.75 168 GLU A O 1
ATOM 1357 N N . ILE A 1 169 ? -0.868 21.047 -2.594 1 97.44 169 ILE A N 1
ATOM 1358 C CA . ILE A 1 169 ? 0.375 20.297 -2.465 1 97.44 169 ILE A CA 1
ATOM 1359 C C . ILE A 1 169 ? 1.111 20.281 -3.801 1 97.44 169 ILE A C 1
ATOM 1361 O O . ILE A 1 169 ? 2.312 20.562 -3.859 1 97.44 169 ILE A O 1
ATOM 1365 N N . LYS A 1 170 ? 0.43 19.984 -4.832 1 96.5 170 LYS A N 1
ATOM 1366 C CA . LYS A 1 170 ? 1.036 19.906 -6.156 1 96.5 170 LYS A CA 1
ATOM 1367 C C . LYS A 1 170 ? 1.613 21.266 -6.57 1 96.5 170 LYS A C 1
ATOM 1369 O O . LYS A 1 170 ? 2.68 21.328 -7.184 1 96.5 170 LYS A O 1
ATOM 1374 N N . GLN A 1 171 ? 0.929 22.281 -6.211 1 96.19 171 GLN A N 1
ATOM 1375 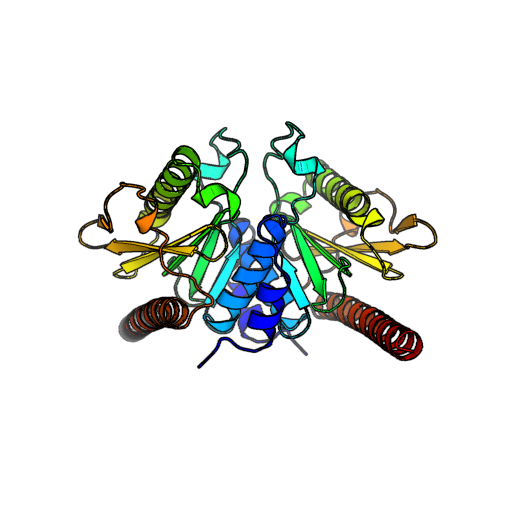C CA . GLN A 1 171 ? 1.422 23.625 -6.512 1 96.19 171 GLN A CA 1
ATOM 1376 C C . GLN A 1 171 ? 2.709 23.922 -5.746 1 96.19 171 GLN A C 1
ATOM 1378 O O . GLN A 1 171 ? 3.67 24.438 -6.312 1 96.19 171 GLN A O 1
ATOM 1383 N N . MET A 1 172 ? 2.73 23.641 -4.473 1 95.25 172 MET A N 1
ATOM 1384 C CA . MET A 1 172 ? 3.932 23.844 -3.67 1 95.25 172 MET A CA 1
ATOM 1385 C C . MET A 1 172 ? 5.113 23.078 -4.246 1 95.25 172 MET A C 1
ATOM 1387 O O . MET A 1 172 ? 6.223 23.609 -4.344 1 95.25 172 MET A O 1
ATOM 1391 N N . VAL A 1 173 ? 4.84 21.797 -4.652 1 94.31 173 VAL A N 1
ATOM 1392 C CA . VAL A 1 173 ? 5.887 20.953 -5.207 1 94.31 173 VAL A CA 1
ATOM 1393 C C . VAL A 1 173 ? 6.406 21.562 -6.512 1 94.31 173 VAL A C 1
ATOM 1395 O O . VAL A 1 173 ? 7.617 21.609 -6.742 1 94.31 173 VAL A O 1
ATOM 1398 N N . ALA A 1 174 ? 5.523 22.047 -7.332 1 92.69 174 ALA A N 1
ATOM 1399 C CA . ALA A 1 174 ? 5.895 22.641 -8.617 1 92.69 174 ALA A CA 1
ATOM 1400 C C . ALA A 1 174 ? 6.797 23.844 -8.422 1 92.69 174 ALA A C 1
ATOM 1402 O O . ALA A 1 174 ? 7.754 24.047 -9.172 1 92.69 174 ALA A O 1
ATOM 1403 N N . ILE A 1 175 ? 6.52 24.609 -7.453 1 91.5 175 ILE A N 1
ATOM 1404 C CA . ILE A 1 175 ? 7.281 25.828 -7.176 1 91.5 175 ILE A CA 1
ATOM 1405 C C . ILE A 1 175 ? 8.695 25.453 -6.73 1 91.5 175 ILE A C 1
ATOM 1407 O O . ILE A 1 175 ? 9.672 26.062 -7.188 1 91.5 175 ILE A O 1
ATOM 1411 N N . ILE A 1 176 ? 8.82 24.484 -5.941 1 89.06 176 ILE A N 1
ATOM 1412 C CA . ILE A 1 176 ? 10.117 24.094 -5.402 1 89.06 176 ILE A CA 1
ATOM 1413 C C . ILE A 1 176 ? 10.953 23.438 -6.5 1 89.06 176 ILE A C 1
ATOM 1415 O O . ILE A 1 176 ? 12.156 23.688 -6.598 1 89.06 176 ILE A O 1
ATOM 1419 N N . GLU A 1 177 ? 10.352 22.578 -7.297 1 85.69 177 GLU A N 1
ATOM 1420 C CA . GLU A 1 177 ? 11.055 21.922 -8.398 1 85.69 177 GLU A CA 1
ATOM 1421 C C . GLU A 1 177 ? 11.562 22.953 -9.406 1 85.69 177 GLU A C 1
ATOM 1423 O O . GLU A 1 177 ? 12.625 22.766 -10.008 1 85.69 177 GLU A O 1
ATOM 1428 N N . ALA A 1 178 ? 10.875 23.984 -9.555 1 84.69 178 ALA A N 1
ATOM 1429 C CA . ALA A 1 178 ? 11.273 25.031 -10.477 1 84.69 178 ALA A CA 1
ATOM 1430 C C . ALA A 1 178 ? 12.469 25.812 -9.93 1 84.69 178 ALA A C 1
ATOM 1432 O O . ALA A 1 178 ? 13.344 26.234 -10.695 1 84.69 178 ALA A O 1
ATOM 1433 N N . VAL A 1 179 ? 12.516 25.984 -8.703 1 80.31 179 VAL A N 1
ATOM 1434 C CA . VAL A 1 179 ? 13.594 26.734 -8.078 1 80.31 179 VAL A CA 1
ATOM 1435 C C . VAL A 1 179 ? 14.867 25.891 -8.031 1 80.31 179 VAL A C 1
ATOM 1437 O O . VAL A 1 179 ? 15.969 26.391 -8.242 1 80.31 179 VAL A O 1
ATOM 1440 N N . GLU A 1 180 ? 14.766 24.547 -7.766 1 72.25 180 GLU A N 1
ATOM 1441 C CA . GLU A 1 180 ? 15.922 23.656 -7.699 1 72.25 180 GLU A CA 1
ATOM 1442 C C . GLU A 1 180 ? 16.562 23.484 -9.07 1 72.25 180 GLU A C 1
ATOM 1444 O O . GLU A 1 180 ? 17.797 23.375 -9.18 1 72.25 180 GLU A O 1
ATOM 1449 N N . VAL A 1 181 ? 15.844 23.438 -10.109 1 64.81 181 VAL A N 1
ATOM 1450 C CA . VAL A 1 181 ? 16.375 23.344 -11.461 1 64.81 181 VAL A CA 1
ATOM 1451 C C . VAL A 1 181 ? 17.156 24.625 -11.805 1 64.81 181 VAL A C 1
ATOM 1453 O O . VAL A 1 181 ? 18.219 24.562 -12.43 1 64.81 181 VAL A O 1
ATOM 1456 N N . VAL A 1 182 ? 16.719 25.734 -11.281 1 65.62 182 VAL A N 1
ATOM 1457 C CA . VAL A 1 182 ? 17.391 27 -11.578 1 65.62 182 VAL A CA 1
ATOM 1458 C C . VAL A 1 182 ? 18.703 27.078 -10.797 1 65.62 182 VAL A C 1
ATOM 1460 O O . VAL A 1 182 ? 19.719 27.547 -11.32 1 65.62 182 VAL A O 1
ATOM 1463 N N . GLU A 1 183 ? 18.641 26.5 -9.656 1 61.38 183 GLU A N 1
ATOM 1464 C CA . GLU A 1 183 ? 19.859 26.562 -8.852 1 61.38 183 GLU A CA 1
ATOM 1465 C C . GLU A 1 183 ? 20.938 25.625 -9.414 1 61.38 183 GLU A C 1
ATOM 1467 O O . GLU A 1 183 ? 22.109 25.984 -9.422 1 61.38 183 GLU A O 1
ATOM 1472 N N . VAL A 1 184 ? 20.578 24.516 -9.93 1 60.41 184 VAL A N 1
ATOM 1473 C CA . VAL A 1 184 ? 21.547 23.594 -10.516 1 60.41 184 VAL A CA 1
ATOM 1474 C C . VAL A 1 184 ? 22.078 24.156 -11.828 1 60.41 184 VAL A C 1
ATOM 1476 O O . VAL A 1 184 ? 23.25 23.969 -12.164 1 60.41 184 VAL A O 1
ATOM 1479 N N . GLU A 1 185 ? 21.266 24.781 -12.523 1 56.97 185 GLU A N 1
ATOM 1480 C CA . GLU A 1 185 ? 21.672 25.375 -13.789 1 56.97 185 GLU A CA 1
ATOM 1481 C C . GLU A 1 185 ? 22.641 26.547 -13.562 1 56.97 185 GLU A C 1
ATOM 1483 O O . GLU A 1 185 ? 23.547 26.766 -14.359 1 56.97 185 GLU A O 1
ATOM 1488 N N . ILE A 1 186 ? 22.547 27.094 -12.398 1 58.03 186 ILE A N 1
ATOM 1489 C CA . ILE A 1 186 ? 23.453 28.188 -12.086 1 58.03 186 ILE A CA 1
ATOM 1490 C C . ILE A 1 186 ? 24.766 27.641 -11.531 1 58.03 186 ILE A C 1
ATOM 1492 O O . ILE A 1 186 ? 25.828 28.203 -11.781 1 58.03 186 ILE A O 1
ATOM 1496 N N . GLU A 1 187 ? 24.719 26.547 -10.852 1 46.66 187 GLU A N 1
ATOM 1497 C CA . GLU A 1 187 ? 25.938 26 -10.266 1 46.66 187 GLU A CA 1
ATOM 1498 C C . GLU A 1 187 ? 26.766 25.25 -11.305 1 46.66 187 GLU A C 1
ATOM 1500 O O . GLU A 1 187 ? 27.906 24.844 -11.031 1 46.66 187 GLU A O 1
ATOM 1505 N N . VAL A 1 188 ? 26.266 24.766 -12.344 1 48.09 188 VAL A N 1
ATOM 1506 C CA . VAL A 1 188 ? 27.125 24.156 -13.359 1 48.09 188 VAL A CA 1
ATOM 1507 C C . VAL A 1 188 ? 27.906 25.266 -14.086 1 48.09 188 VAL A C 1
ATOM 1509 O O . VAL A 1 188 ? 27.312 26.078 -14.789 1 48.09 188 VAL A O 1
ATOM 1512 N N . PRO A 1 189 ? 29.375 25.391 -13.531 1 40.69 189 PRO A N 1
ATOM 1513 C CA . PRO A 1 189 ? 30.25 26.344 -14.211 1 40.69 189 PRO A CA 1
ATOM 1514 C C . PRO A 1 189 ? 30.531 25.953 -15.656 1 40.69 189 PRO A C 1
ATOM 1516 O O . PRO A 1 189 ? 30.531 24.766 -15.992 1 40.69 189 PRO A O 1
ATOM 1519 N N . MET B 1 1 ? 9.906 -4.699 -24.094 1 77.81 1 MET B N 1
ATOM 1520 C CA . MET B 1 1 ? 9.93 -3.268 -23.812 1 77.81 1 MET B CA 1
ATOM 1521 C C . MET B 1 1 ? 10.219 -3.008 -22.328 1 77.81 1 MET B C 1
ATOM 1523 O O . MET B 1 1 ? 9.859 -3.816 -21.469 1 77.81 1 MET B O 1
ATOM 1527 N N . PRO B 1 2 ? 11.016 -2.002 -22.078 1 91 2 PRO B N 1
ATOM 1528 C CA . PRO B 1 2 ? 11.352 -1.667 -20.688 1 91 2 PRO B CA 1
ATOM 1529 C C . PRO B 1 2 ? 10.141 -1.202 -19.891 1 91 2 PRO B C 1
ATOM 1531 O O . PRO B 1 2 ? 9.078 -0.943 -20.453 1 91 2 PRO B O 1
ATOM 1534 N N . TRP B 1 3 ? 10.281 -1.347 -18.594 1 96.62 3 TRP B N 1
ATOM 1535 C CA . TRP B 1 3 ? 9.297 -0.724 -17.719 1 96.62 3 TRP B CA 1
ATOM 1536 C C . TRP B 1 3 ? 9.094 0.743 -18.078 1 96.62 3 TRP B C 1
ATOM 1538 O O . TRP B 1 3 ? 9.984 1.375 -18.656 1 96.62 3 TRP B O 1
ATOM 1548 N N . PRO B 1 4 ? 7.863 1.307 -17.875 1 95.75 4 PRO B N 1
ATOM 1549 C CA . PRO B 1 4 ? 7.684 2.748 -18.062 1 95.75 4 PRO B CA 1
ATOM 1550 C C . PRO B 1 4 ? 8.773 3.576 -17.391 1 95.75 4 PRO B C 1
ATOM 1552 O O . PRO B 1 4 ? 9.32 3.16 -16.359 1 95.75 4 PRO B O 1
ATOM 1555 N N . ALA B 1 5 ? 9.07 4.715 -17.859 1 95.38 5 ALA B N 1
ATOM 1556 C CA . ALA B 1 5 ? 10.188 5.562 -17.453 1 95.38 5 ALA B CA 1
ATOM 1557 C C . ALA B 1 5 ? 10.109 5.891 -15.961 1 95.38 5 ALA B C 1
ATOM 1559 O O . ALA B 1 5 ? 11.141 5.969 -15.281 1 95.38 5 ALA B O 1
ATOM 1560 N N . HIS B 1 6 ? 8.914 6.094 -15.469 1 93.81 6 HIS B N 1
ATOM 1561 C CA . HIS B 1 6 ? 8.781 6.496 -14.07 1 93.81 6 HIS B CA 1
ATOM 1562 C C . HIS B 1 6 ? 9.172 5.359 -13.133 1 93.81 6 HIS B C 1
ATOM 1564 O O . HIS B 1 6 ? 9.68 5.598 -12.031 1 93.81 6 HIS B O 1
ATOM 1570 N N . ILE B 1 7 ? 8.914 4.102 -13.531 1 96.75 7 ILE B N 1
ATOM 1571 C CA . ILE B 1 7 ? 9.312 2.945 -12.734 1 96.75 7 ILE B CA 1
ATOM 1572 C C . ILE B 1 7 ? 10.836 2.811 -12.742 1 96.75 7 ILE B C 1
ATOM 1574 O O . ILE B 1 7 ? 11.445 2.561 -11.703 1 96.75 7 ILE B O 1
ATOM 1578 N N . VAL B 1 8 ? 11.383 2.992 -13.922 1 96.75 8 VAL B N 1
ATOM 1579 C CA . VAL B 1 8 ? 12.836 2.939 -14.055 1 96.75 8 VAL B CA 1
ATOM 1580 C C . VAL B 1 8 ? 13.469 4.02 -13.18 1 96.75 8 VAL B C 1
ATOM 1582 O O . VAL B 1 8 ? 14.438 3.754 -12.461 1 96.75 8 VAL B O 1
ATOM 1585 N N . ALA B 1 9 ? 12.938 5.207 -13.219 1 94.69 9 ALA B N 1
ATOM 1586 C CA . ALA B 1 9 ? 13.453 6.316 -12.414 1 94.69 9 ALA B CA 1
ATOM 1587 C C . ALA B 1 9 ? 13.359 6 -10.93 1 94.69 9 ALA B C 1
ATOM 1589 O O . ALA B 1 9 ? 14.312 6.238 -10.18 1 94.69 9 ALA B O 1
ATOM 1590 N N . LYS B 1 10 ? 12.266 5.457 -10.477 1 94.5 10 LYS B N 1
ATOM 1591 C CA . LYS B 1 10 ? 12.086 5.086 -9.078 1 94.5 10 LYS B CA 1
ATOM 1592 C C . LYS B 1 10 ? 13.117 4.047 -8.648 1 94.5 10 LYS B C 1
ATOM 1594 O O . LYS B 1 10 ? 13.75 4.184 -7.602 1 94.5 10 LYS B O 1
ATOM 1599 N N . SER B 1 11 ? 13.281 3.039 -9.469 1 95.62 11 SER B N 1
ATOM 1600 C CA . SER B 1 11 ? 14.234 1.98 -9.148 1 95.62 11 SER B CA 1
ATOM 1601 C C . SER B 1 11 ? 15.656 2.523 -9.07 1 95.62 11 SER B C 1
ATOM 1603 O O . SER B 1 11 ? 16.422 2.139 -8.18 1 95.62 11 SER B O 1
ATOM 1605 N N . SER B 1 12 ? 15.984 3.42 -9.969 1 94 12 SER B N 1
ATOM 1606 C CA . SER B 1 12 ? 17.344 3.939 -10.055 1 94 12 SER B CA 1
ATOM 1607 C C . SER B 1 12 ? 17.703 4.758 -8.82 1 94 12 SER B C 1
ATOM 1609 O O . SER B 1 12 ? 18.875 4.898 -8.477 1 94 12 SER B O 1
ATOM 1611 N N . ARG B 1 13 ? 16.75 5.195 -8.109 1 91.19 13 ARG B N 1
ATOM 1612 C CA . ARG B 1 13 ? 16.969 6.035 -6.938 1 91.19 13 ARG B CA 1
ATOM 1613 C C . ARG B 1 13 ? 17.047 5.191 -5.668 1 91.19 13 ARG B C 1
ATOM 1615 O O . ARG B 1 13 ? 17.375 5.707 -4.594 1 91.19 13 ARG B O 1
ATOM 1622 N N . LEU B 1 14 ? 16.734 3.902 -5.844 1 92.75 14 LEU B N 1
ATOM 1623 C CA . LEU B 1 14 ? 16.734 3.027 -4.676 1 92.75 14 LEU B CA 1
ATOM 1624 C C . LEU B 1 14 ? 18.094 2.396 -4.473 1 92.75 14 LEU B C 1
ATOM 1626 O O . LEU B 1 14 ? 18.578 1.657 -5.332 1 92.75 14 LEU B O 1
ATOM 1630 N N . LEU B 1 15 ? 18.641 2.748 -3.357 1 91.38 15 LEU B N 1
ATOM 1631 C CA . LEU B 1 15 ? 19.859 2.059 -2.941 1 91.38 15 LEU B CA 1
ATOM 1632 C C . LEU B 1 15 ? 19.531 0.761 -2.215 1 91.38 15 LEU B C 1
ATOM 1634 O O . LEU B 1 15 ? 18.422 0.606 -1.683 1 91.38 15 LEU B O 1
ATOM 1638 N N . ASP B 1 16 ? 20.5 -0.13 -2.154 1 88 16 ASP B N 1
ATOM 1639 C CA . ASP B 1 16 ? 20.281 -1.403 -1.475 1 88 16 ASP B CA 1
ATOM 1640 C C . ASP B 1 16 ? 20.172 -1.208 0.036 1 88 16 ASP B C 1
ATOM 1642 O O . ASP B 1 16 ? 19.688 -2.092 0.748 1 88 16 ASP B O 1
ATOM 1646 N N . THR B 1 17 ? 20.578 -0.025 0.46 1 86.31 17 THR B N 1
ATOM 1647 C CA . THR B 1 17 ? 20.531 0.274 1.888 1 86.31 17 THR B CA 1
ATOM 1648 C C . THR B 1 17 ? 19.328 1.152 2.227 1 86.31 17 THR B C 1
ATOM 1650 O O . THR B 1 17 ? 19.172 1.583 3.371 1 86.31 17 THR B O 1
ATOM 1653 N N . GLU B 1 18 ? 18.531 1.389 1.189 1 83.81 18 GLU B N 1
ATOM 1654 C CA . GLU B 1 18 ? 17.359 2.219 1.419 1 83.81 18 GLU B CA 1
ATOM 1655 C C . GLU B 1 18 ? 16.422 1.575 2.439 1 83.81 18 GLU B C 1
ATOM 1657 O O . GLU B 1 18 ? 16.406 0.353 2.598 1 83.81 18 GLU B O 1
ATOM 1662 N N . THR B 1 19 ? 15.648 2.42 3.08 1 82.25 19 THR B N 1
ATOM 1663 C CA . THR B 1 19 ? 14.609 1.902 3.963 1 82.25 19 THR B CA 1
ATOM 1664 C C . THR B 1 19 ? 13.602 1.065 3.182 1 82.25 19 THR B C 1
ATOM 1666 O O . THR B 1 19 ? 13.312 1.354 2.018 1 82.25 19 THR B O 1
ATOM 1669 N N . ILE B 1 20 ? 13.023 0.1 3.775 1 86.44 20 ILE B N 1
ATOM 1670 C CA . ILE B 1 20 ? 12.133 -0.848 3.123 1 86.44 20 ILE B CA 1
ATOM 1671 C C . ILE B 1 20 ? 10.891 -0.117 2.617 1 86.44 20 ILE B C 1
ATOM 1673 O O . ILE B 1 20 ? 10.289 -0.512 1.611 1 86.44 20 ILE B O 1
ATOM 1677 N N . GLY B 1 21 ? 10.531 0.988 3.285 1 85.94 21 GLY B N 1
ATOM 1678 C CA . GLY B 1 21 ? 9.383 1.77 2.859 1 85.94 21 GLY B CA 1
ATOM 1679 C C . GLY B 1 21 ? 9.484 2.25 1.424 1 85.94 21 GLY B C 1
ATOM 1680 O O . GLY B 1 21 ? 8.484 2.299 0.707 1 85.94 21 GLY B O 1
ATOM 1681 N N . LYS B 1 22 ? 10.68 2.59 1.01 1 88.94 22 LYS B N 1
ATOM 1682 C CA . LYS B 1 22 ? 10.891 3.035 -0.364 1 88.94 22 LYS B CA 1
ATOM 1683 C C . LYS B 1 22 ? 10.656 1.897 -1.354 1 88.94 22 LYS B C 1
ATOM 1685 O O . LYS B 1 22 ? 10.18 2.123 -2.465 1 88.94 22 LYS B O 1
ATOM 1690 N N . PHE B 1 23 ? 10.953 0.68 -0.933 1 92.31 23 PHE B N 1
ATOM 1691 C CA . PHE B 1 23 ? 10.68 -0.473 -1.783 1 92.31 23 PHE B CA 1
ATOM 1692 C C . PHE B 1 23 ? 9.18 -0.742 -1.866 1 92.31 23 PHE B C 1
ATOM 1694 O O . PHE B 1 23 ? 8.68 -1.192 -2.9 1 92.31 23 PHE B O 1
ATOM 1701 N N . TYR B 1 24 ? 8.453 -0.439 -0.77 1 92.88 24 TYR B N 1
ATOM 1702 C CA . TYR B 1 24 ? 7.004 -0.552 -0.84 1 92.88 24 TYR B CA 1
ATOM 1703 C C . TYR B 1 24 ? 6.434 0.389 -1.895 1 92.88 24 TYR B C 1
ATOM 1705 O O . TYR B 1 24 ? 5.535 0.011 -2.652 1 92.88 24 TYR B O 1
ATOM 1713 N N . GLY B 1 25 ? 6.945 1.634 -1.896 1 93.75 25 GLY B N 1
ATOM 1714 C CA . GLY B 1 25 ? 6.516 2.58 -2.914 1 93.75 25 GLY B CA 1
ATOM 1715 C C . GLY B 1 25 ? 6.84 2.129 -4.324 1 93.75 25 GLY B C 1
ATOM 1716 O O . GLY B 1 25 ? 6.008 2.254 -5.227 1 93.75 25 GLY B O 1
ATOM 1717 N N . PHE B 1 26 ? 8.031 1.571 -4.504 1 95.44 26 PHE B N 1
ATOM 1718 C CA . PHE B 1 26 ? 8.477 1.048 -5.789 1 95.4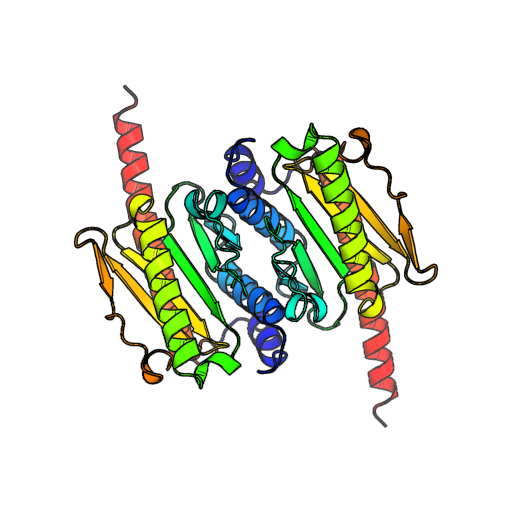4 26 PHE B CA 1
ATOM 1719 C C . PHE B 1 26 ? 7.539 -0.046 -6.285 1 95.44 26 PHE B C 1
ATOM 1721 O O . PHE B 1 26 ? 7.02 0.033 -7.402 1 95.44 26 PHE B O 1
ATOM 1728 N N . TYR B 1 27 ? 7.18 -0.971 -5.465 1 96.44 27 TYR B N 1
ATOM 1729 C CA . TYR B 1 27 ? 6.332 -2.084 -5.879 1 96.44 27 TYR B CA 1
ATOM 1730 C C . TYR B 1 27 ? 4.875 -1.65 -5.992 1 96.44 27 TYR B C 1
ATOM 1732 O O . TYR B 1 27 ? 4.129 -2.168 -6.828 1 96.44 27 TYR B O 1
ATOM 1740 N N . ASN B 1 28 ? 4.469 -0.688 -5.152 1 95.69 28 ASN B N 1
ATOM 1741 C CA . ASN B 1 28 ? 3.137 -0.124 -5.348 1 95.69 28 ASN B CA 1
ATOM 1742 C C . ASN B 1 28 ? 2.969 0.431 -6.762 1 95.69 28 ASN B C 1
ATOM 1744 O O . ASN B 1 28 ? 1.928 0.232 -7.391 1 95.69 28 ASN B O 1
ATOM 1748 N N . SER B 1 29 ? 4 1.103 -7.266 1 96.69 29 SER B N 1
ATOM 1749 C CA . SER B 1 29 ? 3.973 1.659 -8.617 1 96.69 29 SER B CA 1
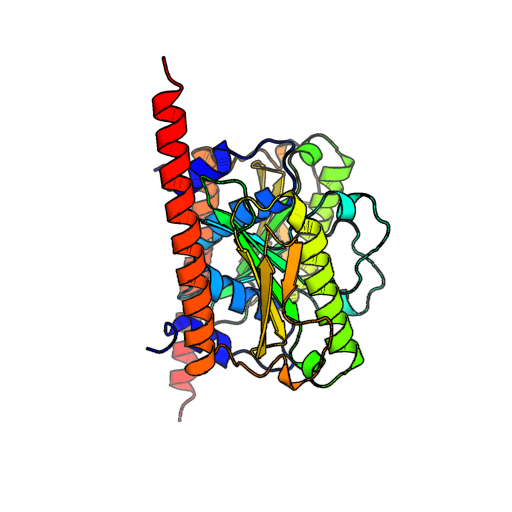ATOM 1750 C C . SER B 1 29 ? 3.908 0.557 -9.664 1 96.69 29 SER B C 1
ATOM 1752 O O . SER B 1 29 ? 3.133 0.646 -10.617 1 96.69 29 SER B O 1
ATOM 1754 N N . ILE B 1 30 ? 4.699 -0.505 -9.484 1 97.88 30 ILE B N 1
ATOM 1755 C CA . ILE B 1 30 ? 4.711 -1.624 -10.422 1 97.88 30 ILE B CA 1
ATOM 1756 C C . ILE B 1 30 ? 3.332 -2.279 -10.453 1 97.88 30 ILE B C 1
ATOM 1758 O O . ILE B 1 30 ? 2.799 -2.559 -11.531 1 97.88 30 ILE B O 1
ATOM 1762 N N . LEU B 1 31 ? 2.768 -2.523 -9.312 1 97.81 31 LEU B N 1
ATOM 1763 C CA . LEU B 1 31 ? 1.479 -3.199 -9.219 1 97.81 31 LEU B CA 1
ATOM 1764 C C . LEU B 1 31 ? 0.377 -2.363 -9.859 1 97.81 31 LEU B C 1
ATOM 1766 O O . LEU B 1 31 ? -0.495 -2.898 -10.547 1 97.81 31 LEU B O 1
ATOM 1770 N N . ASN B 1 32 ? 0.45 -1.046 -9.633 1 96.5 32 ASN B N 1
ATOM 1771 C CA . ASN B 1 32 ? -0.564 -0.182 -10.234 1 96.5 32 ASN B CA 1
ATOM 1772 C C . ASN B 1 32 ? -0.426 -0.12 -11.75 1 96.5 32 ASN B C 1
ATOM 1774 O O . ASN B 1 32 ? -1.408 0.109 -12.453 1 96.5 32 ASN B O 1
ATOM 1778 N N . GLU B 1 33 ? 0.797 -0.285 -12.258 1 96.31 33 GLU B N 1
ATOM 1779 C CA . GLU B 1 33 ? 1.021 -0.394 -13.695 1 96.31 33 GLU B CA 1
ATOM 1780 C C . GLU B 1 33 ? 0.406 -1.674 -14.25 1 96.31 33 GLU B C 1
ATOM 1782 O O . GLU B 1 33 ? -0.162 -1.67 -15.344 1 96.31 33 GLU B O 1
ATOM 1787 N N . CYS B 1 34 ? 0.406 -2.74 -13.477 1 97.94 34 CYS B N 1
ATOM 1788 C CA . CYS B 1 34 ? 0.065 -4.074 -13.953 1 97.94 34 CYS B CA 1
ATOM 1789 C C . CYS B 1 34 ? -1.41 -4.379 -13.719 1 97.94 34 CYS B C 1
ATOM 1791 O O . CYS B 1 34 ? -2.018 -5.145 -14.469 1 97.94 34 CYS B O 1
ATOM 1793 N N . PHE B 1 35 ? -1.974 -3.818 -12.664 1 97.31 35 PHE B N 1
ATOM 1794 C CA . PHE B 1 35 ? -3.35 -4.082 -12.266 1 97.31 35 PHE B CA 1
ATOM 1795 C C . PHE B 1 35 ? -4.145 -2.787 -12.164 1 97.31 35 PHE B C 1
ATOM 1797 O O . PHE B 1 35 ? -4.203 -2.164 -11.102 1 97.31 35 PHE B O 1
ATOM 1804 N N . PRO B 1 36 ? -4.805 -2.43 -13.219 1 94.31 36 PRO B N 1
ATOM 1805 C CA . PRO B 1 36 ? -5.523 -1.155 -13.234 1 94.31 36 PRO B CA 1
ATOM 1806 C C . PRO B 1 36 ? -6.582 -1.061 -12.141 1 94.31 36 PRO B C 1
ATOM 1808 O O . PRO B 1 36 ? -7.336 -2.012 -11.922 1 94.31 36 PRO B O 1
ATOM 1811 N N . SER B 1 37 ? -6.629 0.074 -11.508 1 93.12 37 SER B N 1
ATOM 1812 C CA . SER B 1 37 ? -7.523 0.307 -10.375 1 93.12 37 SER B CA 1
ATOM 1813 C C . SER B 1 37 ? -8.984 0.184 -10.797 1 93.12 37 SER B C 1
ATOM 1815 O O . SER B 1 37 ? -9.867 -0.006 -9.953 1 93.12 37 SER B O 1
ATOM 1817 N N . THR B 1 38 ? -9.297 0.313 -12.078 1 93.75 38 THR B N 1
ATOM 1818 C CA . THR B 1 38 ? -10.656 0.207 -12.578 1 93.75 38 THR B CA 1
ATOM 1819 C C . THR B 1 38 ? -11.172 -1.225 -12.453 1 93.75 38 THR B C 1
ATOM 1821 O O . THR B 1 38 ? -12.383 -1.461 -12.492 1 93.75 38 THR B O 1
ATOM 1824 N N . ARG B 1 39 ? -10.227 -2.18 -12.258 1 94.12 39 ARG B N 1
ATOM 1825 C CA . ARG B 1 39 ? -10.648 -3.576 -12.258 1 94.12 39 ARG B CA 1
ATOM 1826 C C . ARG B 1 39 ? -10.172 -4.289 -11 1 94.12 39 ARG B C 1
ATOM 1828 O O . ARG B 1 39 ? -10.719 -5.328 -10.617 1 94.12 39 ARG B O 1
ATOM 1835 N N . PHE B 1 40 ? -9.156 -3.729 -10.445 1 95.88 40 PHE B N 1
ATOM 1836 C CA . PHE B 1 40 ? -8.531 -4.434 -9.336 1 95.88 40 PHE B CA 1
ATOM 1837 C C . PHE B 1 40 ? -8.328 -3.506 -8.148 1 95.88 40 PHE B C 1
ATOM 1839 O O . PHE B 1 40 ? -8.258 -2.285 -8.312 1 95.88 40 PHE B O 1
ATOM 1846 N N . THR B 1 41 ? -8.336 -4.074 -6.953 1 94.81 41 THR B N 1
ATOM 1847 C CA . THR B 1 41 ? -7.938 -3.379 -5.734 1 94.81 41 THR B CA 1
ATOM 1848 C C . THR B 1 41 ? -6.605 -3.916 -5.215 1 94.81 41 THR B C 1
ATOM 1850 O O . THR B 1 41 ? -6.438 -5.129 -5.062 1 94.81 41 THR B O 1
ATOM 1853 N N . ILE B 1 42 ? -5.637 -3.006 -5.051 1 95.81 42 ILE B N 1
ATOM 1854 C CA . ILE B 1 42 ? -4.332 -3.322 -4.48 1 95.81 42 ILE B CA 1
ATOM 1855 C C . ILE B 1 42 ? -4.309 -2.941 -3 1 95.81 42 ILE B C 1
ATOM 1857 O O . ILE B 1 42 ? -4.445 -1.766 -2.654 1 95.81 42 ILE B O 1
ATOM 1861 N N . MET B 1 43 ? -4.133 -3.914 -2.129 1 92.25 43 MET B N 1
ATOM 1862 C CA . MET B 1 43 ? -4.223 -3.711 -0.686 1 92.25 43 MET B CA 1
ATOM 1863 C C . MET B 1 43 ? -2.889 -4.016 -0.011 1 92.25 43 MET B C 1
ATOM 1865 O O . MET B 1 43 ? -2.457 -5.168 0.024 1 92.25 43 MET B O 1
ATOM 1869 N N . PRO B 1 44 ? -2.295 -2.82 0.537 1 88.12 44 PRO B N 1
ATOM 1870 C CA . PRO B 1 44 ? -1.097 -3.088 1.337 1 88.12 44 PRO B CA 1
ATOM 1871 C C . PRO B 1 44 ? -1.422 -3.666 2.711 1 88.12 44 PRO B C 1
ATOM 1873 O O . PRO B 1 44 ? -2.338 -3.188 3.385 1 88.12 44 PRO B O 1
ATOM 1876 N N . GLN B 1 45 ? -0.994 -4.793 3.146 1 74 45 GLN B N 1
ATOM 1877 C CA . GLN B 1 45 ? -1.2 -5.512 4.398 1 74 45 GLN B CA 1
ATOM 1878 C C . GLN B 1 45 ? -2.605 -6.102 4.469 1 74 45 GLN B C 1
ATOM 1880 O O . GLN B 1 45 ? -3.582 -5.375 4.66 1 74 45 GLN B O 1
ATOM 1885 N N . TYR B 1 46 ? -2.732 -7.219 4.223 1 57.47 46 TYR B N 1
ATOM 1886 C CA . TYR B 1 46 ? -3.98 -7.969 4.305 1 57.47 46 TYR B CA 1
ATOM 1887 C C . TYR B 1 46 ? -4.188 -8.531 5.703 1 57.47 46 TYR B C 1
ATOM 1889 O O . TYR B 1 46 ? -3.307 -9.211 6.242 1 57.47 46 TYR B O 1
ATOM 1897 N N . VAL B 1 47 ? -4.977 -7.832 6.41 1 53.84 47 VAL B N 1
ATOM 1898 C CA . VAL B 1 47 ? -5.215 -8.281 7.777 1 53.84 47 VAL B CA 1
ATOM 1899 C C . VAL B 1 47 ? -6.141 -9.5 7.766 1 53.84 47 VAL B C 1
ATOM 1901 O O . VAL B 1 47 ? -7.227 -9.453 7.188 1 53.84 47 VAL B O 1
ATOM 1904 N N . THR B 1 48 ? -5.52 -10.641 7.934 1 48.81 48 THR B N 1
ATOM 1905 C CA . THR B 1 48 ? -6.379 -11.805 8.141 1 48.81 48 THR B CA 1
ATOM 1906 C C . THR B 1 48 ? -6.758 -11.938 9.609 1 48.81 48 THR B C 1
ATOM 1908 O O . THR B 1 48 ? -6.113 -11.359 10.477 1 48.81 48 THR B O 1
ATOM 1911 N N . VAL B 1 49 ? -7.988 -12.375 9.914 1 44.91 49 VAL B N 1
ATOM 1912 C CA . VAL B 1 49 ? -8.586 -12.562 11.234 1 44.91 49 VAL B CA 1
ATOM 1913 C C . VAL B 1 49 ? -7.531 -13.047 12.219 1 44.91 49 VAL B C 1
ATOM 1915 O O . VAL B 1 49 ? -7.504 -12.625 13.375 1 44.91 49 VAL B O 1
ATOM 1918 N N . ASP B 1 50 ? -6.816 -13.914 11.711 1 43.28 50 ASP B N 1
ATOM 1919 C CA . ASP B 1 50 ? -5.871 -14.523 12.641 1 43.28 50 ASP B CA 1
ATOM 1920 C C . ASP B 1 50 ? -4.824 -13.516 13.102 1 43.28 50 ASP B C 1
ATOM 1922 O O . ASP B 1 50 ? -4.109 -13.758 14.078 1 43.28 50 ASP B O 1
ATOM 1926 N N . MET B 1 51 ? -4.547 -12.539 12.312 1 45.34 51 MET B N 1
ATOM 1927 C CA . MET B 1 51 ? -3.572 -11.531 12.734 1 45.34 51 MET B CA 1
ATOM 1928 C C . MET B 1 51 ? -4.125 -10.68 13.875 1 45.34 51 MET B C 1
ATOM 1930 O O . MET B 1 51 ? -3.369 -9.984 14.555 1 45.34 51 MET B O 1
ATOM 1934 N N . ILE B 1 52 ? -5.488 -10.562 13.938 1 40.97 52 ILE B N 1
ATOM 1935 C CA . ILE B 1 52 ? -6.059 -9.766 15.016 1 40.97 52 ILE B CA 1
ATOM 1936 C C . ILE B 1 52 ? -5.742 -10.406 16.359 1 40.97 52 ILE B C 1
ATOM 1938 O O . ILE B 1 52 ? -5.445 -9.711 17.344 1 40.97 52 ILE B O 1
ATOM 1942 N N . GLY B 1 53 ? -6.168 -11.633 16.625 1 37.56 53 GLY B N 1
ATOM 1943 C CA . GLY B 1 53 ? -6.02 -12.266 17.922 1 37.56 53 GLY B CA 1
ATOM 1944 C C . GLY B 1 53 ? -4.582 -12.625 18.25 1 37.56 53 GLY B C 1
ATOM 1945 O O . GLY B 1 53 ? -4.281 -13.023 19.375 1 37.56 53 GLY B O 1
ATOM 1946 N N . GLY B 1 54 ? -3.893 -13.016 17.328 1 35.06 54 GLY B N 1
ATOM 1947 C CA . GLY B 1 54 ? -2.617 -13.578 17.734 1 35.06 54 GLY B CA 1
ATOM 1948 C C . GLY B 1 54 ? -1.609 -12.531 18.156 1 35.06 54 GLY B C 1
ATOM 1949 O O . GLY B 1 54 ? -1.714 -11.367 17.766 1 35.06 54 GLY B O 1
ATOM 1950 N N . THR B 1 55 ? -1.137 -12.633 19.406 1 33.78 55 THR B N 1
ATOM 1951 C CA . THR B 1 55 ? -0.04 -11.953 20.078 1 33.78 55 THR B CA 1
ATOM 1952 C C . THR B 1 55 ? 1.079 -11.617 19.094 1 33.78 55 THR B C 1
ATOM 1954 O O . THR B 1 55 ? 2.109 -11.062 19.484 1 33.78 55 THR B O 1
ATOM 1957 N N . GLY B 1 56 ? 1.21 -12.406 18.031 1 32.47 56 GLY B N 1
ATOM 1958 C CA . GLY B 1 56 ? 2.523 -12.266 17.422 1 32.47 56 GLY B CA 1
ATOM 1959 C C . GLY B 1 56 ? 2.74 -10.914 16.781 1 32.47 56 GLY B C 1
ATOM 1960 O O . GLY B 1 56 ? 1.979 -10.508 15.898 1 32.47 56 GLY B O 1
ATOM 1961 N N . ALA B 1 57 ? 3.004 -9.969 17.531 1 34.97 57 ALA B N 1
ATOM 1962 C CA . ALA B 1 57 ? 3.752 -8.82 17.031 1 34.97 57 ALA B CA 1
ATOM 1963 C C . ALA B 1 57 ? 4.555 -9.18 15.789 1 34.97 57 ALA B C 1
ATOM 1965 O O . ALA B 1 57 ? 5.484 -9.992 15.852 1 34.97 57 ALA B O 1
ATOM 1966 N N . ILE B 1 58 ? 4.062 -9.688 14.68 1 35.88 58 ILE B N 1
ATOM 1967 C CA . ILE B 1 58 ? 5.082 -9.906 13.664 1 35.88 58 ILE B CA 1
ATOM 1968 C C . ILE B 1 58 ? 6.078 -8.742 13.68 1 35.88 58 ILE B C 1
ATOM 1970 O O . ILE B 1 58 ? 5.715 -7.602 13.391 1 35.88 58 ILE B O 1
ATOM 1974 N N . GLU B 1 59 ? 6.742 -8.492 14.516 1 36.06 59 GLU B N 1
ATOM 1975 C CA . GLU B 1 59 ? 8.07 -7.887 14.477 1 36.06 59 GLU B CA 1
ATOM 1976 C C . GLU B 1 59 ? 8.641 -7.902 13.062 1 36.06 59 GLU B C 1
ATOM 1978 O O . GLU B 1 59 ? 8.711 -8.953 12.422 1 36.06 59 GLU B O 1
ATOM 1983 N N . GLY B 1 60 ? 8.844 -6.621 12.445 1 43.47 60 GLY B N 1
ATOM 1984 C CA . GLY B 1 60 ? 9.43 -6.395 11.141 1 43.47 60 GLY B CA 1
ATOM 1985 C C . GLY B 1 60 ? 8.422 -6.441 10.016 1 43.47 60 GLY B C 1
ATOM 1986 O O . GLY B 1 60 ? 8.695 -6.992 8.945 1 43.47 60 GLY B O 1
ATOM 1987 N N . ARG B 1 61 ? 7.191 -6.254 10.391 1 49.16 61 ARG B N 1
ATOM 1988 C CA . ARG B 1 61 ? 6.031 -6.641 9.594 1 49.16 61 ARG B CA 1
ATOM 1989 C C . ARG B 1 61 ? 6.133 -6.09 8.172 1 49.16 61 ARG B C 1
ATOM 1991 O O . ARG B 1 61 ? 6.113 -4.871 7.969 1 49.16 61 ARG B O 1
ATOM 1998 N N . ALA B 1 62 ? 6.758 -6.809 7.43 1 61.75 62 ALA B N 1
ATOM 1999 C CA . ALA B 1 62 ? 6.77 -6.762 5.969 1 61.75 62 ALA B CA 1
ATOM 2000 C C . ALA B 1 62 ? 5.363 -6.57 5.414 1 61.75 62 ALA B C 1
ATOM 2002 O O . ALA B 1 62 ? 4.387 -7.035 6.008 1 61.75 62 ALA B O 1
ATOM 2003 N N . ILE B 1 63 ? 5.195 -5.508 4.723 1 73.38 63 ILE B N 1
ATOM 2004 C CA . ILE B 1 63 ? 3.939 -5.258 4.023 1 73.38 63 ILE B CA 1
ATOM 2005 C C . ILE B 1 63 ? 3.795 -6.238 2.861 1 73.38 63 ILE B C 1
ATOM 2007 O O . ILE B 1 63 ? 4.73 -6.426 2.082 1 73.38 63 ILE B O 1
ATOM 2011 N N . THR B 1 64 ? 2.752 -6.98 2.949 1 82.75 64 THR B N 1
ATOM 2012 C CA . THR B 1 64 ? 2.344 -7.809 1.821 1 82.75 64 THR B CA 1
ATOM 2013 C C . THR B 1 64 ? 1.199 -7.152 1.055 1 82.75 64 THR B C 1
ATOM 2015 O O . THR B 1 64 ? 0.228 -6.691 1.655 1 82.75 64 THR B O 1
ATOM 2018 N N . TYR B 1 65 ? 1.404 -6.996 -0.288 1 90.62 65 TYR B N 1
ATOM 2019 C CA . TYR B 1 65 ? 0.301 -6.559 -1.134 1 90.62 65 TYR B CA 1
ATOM 2020 C C . TYR B 1 65 ? -0.554 -7.742 -1.573 1 90.62 65 TYR B C 1
ATOM 2022 O O . TYR B 1 65 ? -0.031 -8.75 -2.053 1 90.62 65 TYR B O 1
ATOM 2030 N N . VAL B 1 66 ? -1.794 -7.574 -1.337 1 89.62 66 VAL B N 1
ATOM 2031 C CA . VAL B 1 66 ? -2.76 -8.539 -1.858 1 89.62 66 VAL B CA 1
ATOM 2032 C C . VAL B 1 66 ? -3.672 -7.855 -2.875 1 89.62 66 VAL B C 1
ATOM 2034 O O . VAL B 1 66 ? -4.125 -6.73 -2.654 1 89.62 66 VAL B O 1
ATOM 2037 N N . ILE B 1 67 ? -3.91 -8.539 -3.977 1 93.56 67 ILE B N 1
ATOM 2038 C CA . ILE B 1 67 ? -4.73 -7.973 -5.043 1 93.56 67 ILE B CA 1
ATOM 2039 C C . ILE B 1 67 ? -6.012 -8.789 -5.199 1 93.56 67 ILE B C 1
ATOM 2041 O O . ILE B 1 67 ? -5.98 -10.023 -5.156 1 93.56 67 ILE B O 1
ATOM 2045 N N . GLU B 1 68 ? -7.109 -8.07 -5.312 1 93.06 68 GLU B N 1
ATOM 2046 C CA . GLU B 1 68 ? -8.422 -8.648 -5.582 1 93.06 68 GLU B CA 1
ATOM 2047 C C . GLU B 1 68 ? -9.117 -7.934 -6.73 1 93.06 68 GLU B C 1
ATOM 2049 O O . GLU B 1 68 ? -9.039 -6.707 -6.844 1 93.06 68 GLU B O 1
ATOM 2054 N N . PRO B 1 69 ? -9.805 -8.703 -7.566 1 93.31 69 PRO B N 1
ATOM 2055 C CA . PRO B 1 69 ? -10.672 -8.016 -8.523 1 93.31 69 PRO B CA 1
ATOM 2056 C C . PRO B 1 69 ? -11.812 -7.254 -7.848 1 93.31 69 PRO B C 1
ATOM 2058 O O . PRO B 1 69 ? -12.258 -7.641 -6.766 1 93.31 69 PRO B O 1
ATOM 2061 N N . LEU B 1 70 ? -12.211 -6.211 -8.5 1 88.88 70 LEU B N 1
ATOM 2062 C CA . LEU B 1 70 ? -13.297 -5.395 -7.957 1 88.88 70 LEU B CA 1
ATOM 2063 C C . LEU B 1 70 ? -14.594 -6.191 -7.895 1 88.88 70 LEU B C 1
ATOM 2065 O O . LEU B 1 70 ? -15.352 -6.074 -6.934 1 88.88 70 LEU B O 1
ATOM 2069 N N . ASP B 1 71 ? -14.875 -7.035 -8.828 1 84.44 71 ASP B N 1
ATOM 2070 C CA . ASP B 1 71 ? -16.172 -7.672 -8.992 1 84.44 71 ASP B CA 1
ATOM 2071 C C . ASP B 1 71 ? -16.156 -9.109 -8.461 1 84.44 71 ASP B C 1
ATOM 2073 O O . ASP B 1 71 ? -17.125 -9.844 -8.625 1 84.44 71 ASP B O 1
ATOM 2077 N N . PHE B 1 72 ? -15.023 -9.484 -7.914 1 80.06 72 PHE B N 1
ATOM 2078 C CA . PHE B 1 72 ? -14.805 -10.867 -7.496 1 80.06 72 PHE B CA 1
ATOM 2079 C C . PHE B 1 72 ? -13.992 -10.922 -6.211 1 80.06 72 PHE B C 1
ATOM 2081 O O . PHE B 1 72 ? -12.859 -10.43 -6.164 1 80.06 72 PHE B O 1
ATOM 2088 N N . GLN B 1 73 ? -14.594 -11.336 -5.082 1 80.81 73 GLN B N 1
ATOM 2089 C CA . GLN B 1 73 ? -13.883 -11.352 -3.809 1 80.81 73 GLN B CA 1
ATOM 2090 C C . GLN B 1 73 ? -12.961 -12.562 -3.703 1 80.81 73 GLN B C 1
ATOM 2092 O O . GLN B 1 73 ? -13.32 -13.562 -3.086 1 80.81 73 GLN B O 1
ATOM 2097 N N . SER B 1 74 ? -11.836 -12.578 -4.207 1 91.75 74 SER B N 1
ATOM 2098 C CA . SER B 1 74 ? -10.789 -13.602 -4.156 1 91.75 74 SER B CA 1
ATOM 2099 C C . SER B 1 74 ? -9.406 -12.984 -4.309 1 91.75 74 SER B C 1
ATOM 2101 O O . SER B 1 74 ? -9.156 -12.227 -5.25 1 91.75 74 SER B O 1
ATOM 2103 N N . PRO B 1 75 ? -8.586 -13.281 -3.312 1 94.12 75 PRO B N 1
ATOM 2104 C CA . PRO B 1 75 ? -7.195 -12.945 -3.625 1 94.12 75 PRO B CA 1
ATOM 2105 C C . PRO B 1 75 ? -6.695 -13.617 -4.902 1 94.12 75 PRO B C 1
ATOM 2107 O O . PRO B 1 75 ? -6.98 -14.789 -5.137 1 94.12 75 PRO B O 1
ATOM 2110 N N . ILE B 1 76 ? -6.051 -12.859 -5.746 1 96.69 76 ILE B N 1
ATOM 2111 C CA . ILE B 1 76 ? -5.602 -13.422 -7.012 1 96.69 76 ILE B CA 1
ATOM 2112 C C . ILE B 1 76 ? -4.078 -13.352 -7.098 1 96.69 76 ILE B C 1
ATOM 2114 O O . ILE B 1 76 ? -3.467 -14.023 -7.938 1 96.69 76 ILE B O 1
ATOM 2118 N N . PHE B 1 77 ? -3.449 -12.562 -6.301 1 97.5 77 PHE B N 1
ATOM 2119 C CA . PHE B 1 77 ? -2.006 -12.344 -6.305 1 97.5 77 PHE B CA 1
ATOM 2120 C C . PHE B 1 77 ? -1.55 -11.734 -4.98 1 97.5 77 PHE B C 1
ATOM 2122 O O . PHE B 1 77 ? -2.281 -10.961 -4.363 1 97.5 77 PHE B O 1
ATOM 2129 N N . PHE B 1 78 ? -0.368 -12.148 -4.52 1 96.56 78 PHE B N 1
ATOM 2130 C CA . PHE B 1 78 ? 0.243 -11.367 -3.447 1 96.56 78 PHE B CA 1
ATOM 2131 C C . PHE B 1 78 ? 1.752 -11.273 -3.643 1 96.56 78 PHE B C 1
ATOM 2133 O O . PHE B 1 78 ? 2.346 -12.094 -4.344 1 96.56 78 PHE B O 1
ATOM 2140 N N . ILE B 1 79 ? 2.373 -10.242 -3.125 1 96.81 79 ILE B N 1
ATOM 2141 C CA . ILE B 1 79 ? 3.82 -10.062 -3.133 1 96.81 79 ILE B CA 1
ATOM 2142 C C . ILE B 1 79 ? 4.293 -9.625 -1.748 1 96.81 79 ILE B C 1
ATOM 2144 O O . ILE B 1 79 ? 3.711 -8.727 -1.139 1 96.81 79 ILE B O 1
ATOM 2148 N N . ASP B 1 80 ? 5.254 -10.375 -1.255 1 93.31 80 ASP B N 1
ATOM 2149 C CA . ASP B 1 80 ? 5.914 -10.078 0.013 1 93.31 80 ASP B CA 1
ATOM 2150 C C . ASP B 1 80 ? 7.289 -9.453 -0.216 1 93.31 80 ASP B C 1
ATOM 2152 O O . ASP B 1 80 ? 8.133 -10.031 -0.914 1 93.31 80 ASP B O 1
ATOM 2156 N N . ILE B 1 81 ? 7.508 -8.328 0.372 1 93.44 81 ILE B N 1
ATOM 2157 C CA . ILE B 1 81 ? 8.688 -7.539 0.047 1 93.44 81 ILE B CA 1
ATOM 2158 C C . ILE B 1 81 ? 9.625 -7.496 1.25 1 93.44 81 ILE B C 1
ATOM 2160 O O . ILE B 1 81 ? 9.188 -7.262 2.379 1 93.44 81 ILE B O 1
ATOM 2164 N N . LYS B 1 82 ? 10.906 -7.73 0.999 1 91.5 82 LYS B N 1
ATOM 2165 C CA . LYS B 1 82 ? 11.977 -7.664 1.985 1 91.5 82 LYS B CA 1
ATOM 2166 C C . LYS B 1 82 ? 13.109 -6.754 1.507 1 91.5 82 LYS B C 1
ATOM 2168 O O . LYS B 1 82 ? 13.25 -6.516 0.306 1 91.5 82 LYS B O 1
ATOM 2173 N N . PRO B 1 83 ? 13.836 -6.227 2.451 1 90.94 83 PRO B N 1
ATOM 2174 C CA . PRO B 1 83 ? 14.992 -5.422 2.029 1 90.94 83 PRO B CA 1
ATOM 2175 C C . PRO B 1 83 ? 16.031 -6.242 1.276 1 90.94 83 PRO B C 1
ATOM 2177 O O . PRO B 1 83 ? 16.172 -7.445 1.51 1 90.94 83 PRO B O 1
ATOM 2180 N N . PRO B 1 84 ? 16.828 -5.562 0.441 1 93.44 84 PRO B N 1
ATOM 2181 C CA . PRO B 1 84 ? 17.859 -6.25 -0.336 1 93.44 84 PRO B CA 1
ATOM 2182 C C . PRO B 1 84 ? 18.875 -6.961 0.543 1 93.44 84 PRO B C 1
ATOM 2184 O O . PRO B 1 84 ? 19.422 -8 0.155 1 93.44 84 PRO B O 1
ATOM 2187 N N . THR B 1 85 ? 19.125 -6.535 1.703 1 91.5 85 THR B N 1
ATOM 2188 C CA . THR B 1 85 ? 20.156 -7.066 2.582 1 91.5 85 THR B CA 1
ATOM 2189 C C . THR B 1 85 ? 19.797 -8.469 3.068 1 91.5 85 THR B C 1
ATOM 2191 O O . THR B 1 85 ? 20.656 -9.195 3.574 1 91.5 85 THR B O 1
ATOM 2194 N N . HIS B 1 86 ? 18.578 -8.844 2.918 1 92.56 86 HIS B N 1
ATOM 2195 C CA . HIS B 1 86 ? 18.125 -10.156 3.371 1 92.56 86 HIS B CA 1
ATOM 2196 C C . HIS B 1 86 ? 18.625 -11.258 2.449 1 92.56 86 HIS B C 1
ATOM 2198 O O . HIS B 1 86 ? 18.625 -12.43 2.824 1 92.56 86 HIS B O 1
ATOM 2204 N N . LEU B 1 87 ? 19.031 -10.938 1.271 1 94.31 87 LEU B N 1
ATOM 2205 C CA . LEU B 1 87 ? 19.328 -11.93 0.244 1 94.31 87 LEU B CA 1
ATOM 2206 C C . LEU B 1 87 ? 20.516 -12.797 0.647 1 94.31 87 LEU B C 1
ATOM 2208 O O . LEU B 1 87 ? 20.516 -14.008 0.418 1 94.31 87 LEU B O 1
ATOM 2212 N N . LEU B 1 88 ? 21.469 -12.266 1.294 1 93.75 88 LEU B N 1
ATOM 2213 C CA . LEU B 1 88 ? 22.703 -12.984 1.572 1 93.75 88 LEU B CA 1
ATOM 2214 C C . LEU B 1 88 ? 22.609 -13.742 2.891 1 93.75 88 LEU B C 1
ATOM 2216 O O . LEU B 1 88 ? 23.484 -14.555 3.211 1 93.75 88 LEU B O 1
ATOM 2220 N N . SER B 1 89 ? 21.578 -13.547 3.621 1 94.12 89 SER B N 1
ATOM 2221 C CA . SER B 1 89 ? 21.359 -14.227 4.891 1 94.12 89 SER B CA 1
ATOM 2222 C C . SER B 1 89 ? 20.469 -15.445 4.715 1 94.12 89 SER B C 1
ATOM 2224 O O . SER B 1 89 ? 19.297 -15.32 4.359 1 94.12 89 SER B O 1
ATOM 2226 N N . LEU B 1 90 ? 21.062 -16.594 4.992 1 94.31 90 LEU B N 1
ATOM 2227 C CA . LEU B 1 90 ? 20.281 -17.828 4.883 1 94.31 90 LEU B CA 1
ATOM 2228 C C . LEU B 1 90 ? 19.062 -17.766 5.789 1 94.31 90 LEU B C 1
ATOM 2230 O O . LEU B 1 90 ? 17.969 -18.156 5.379 1 94.31 90 LEU B O 1
ATOM 2234 N N . SER B 1 91 ? 19.266 -17.344 6.973 1 94.25 91 SER B N 1
ATOM 2235 C CA . SER B 1 91 ? 18.156 -17.266 7.914 1 94.25 91 SER B CA 1
ATOM 2236 C C . SER B 1 91 ? 17.078 -16.312 7.406 1 94.25 91 SER B C 1
ATOM 2238 O O . SER B 1 91 ? 15.883 -16.594 7.539 1 94.25 91 SER B O 1
ATOM 2240 N N . ALA B 1 92 ? 17.484 -15.211 6.801 1 92.88 92 ALA B N 1
ATOM 2241 C CA . ALA B 1 92 ? 16.531 -14.242 6.273 1 92.88 92 ALA B CA 1
ATOM 2242 C C . ALA B 1 92 ? 15.758 -14.812 5.086 1 92.88 92 ALA B C 1
ATOM 2244 O O . ALA B 1 92 ? 14.555 -14.602 4.949 1 92.88 92 ALA B O 1
ATOM 2245 N N . ARG B 1 93 ? 16.422 -15.578 4.293 1 94.75 93 ARG B N 1
ATOM 2246 C CA . ARG B 1 93 ? 15.75 -16.219 3.164 1 94.75 93 ARG B CA 1
ATOM 2247 C C . ARG B 1 93 ? 14.766 -17.266 3.643 1 94.75 93 ARG B C 1
ATOM 2249 O O . ARG B 1 93 ? 13.648 -17.359 3.121 1 94.75 93 ARG B O 1
ATOM 2256 N N . LYS B 1 94 ? 15.219 -17.984 4.598 1 95.19 94 LYS B N 1
ATOM 2257 C CA . LYS B 1 94 ? 14.32 -18.984 5.164 1 95.19 94 LYS B CA 1
ATOM 2258 C C . LYS B 1 94 ? 13.07 -18.344 5.758 1 95.19 94 LYS B C 1
ATOM 2260 O O . LYS B 1 94 ? 11.961 -18.828 5.574 1 95.19 94 LYS B O 1
ATOM 2265 N N . ASN B 1 95 ? 13.312 -17.266 6.477 1 92.19 95 ASN B N 1
ATOM 2266 C CA . ASN B 1 95 ? 12.18 -16.516 7.023 1 92.19 95 ASN B CA 1
ATOM 2267 C C . ASN B 1 95 ? 11.242 -16.031 5.918 1 92.19 95 ASN B C 1
ATOM 2269 O O . ASN B 1 95 ? 10.023 -16.109 6.055 1 92.19 95 ASN B O 1
ATOM 2273 N N . ALA B 1 96 ? 11.805 -15.5 4.863 1 92.81 96 ALA B N 1
ATOM 2274 C CA . ALA B 1 96 ? 11 -15.047 3.729 1 92.81 96 ALA B CA 1
ATOM 2275 C C . ALA B 1 96 ? 10.188 -16.188 3.141 1 92.81 96 ALA B C 1
ATOM 2277 O O . ALA B 1 96 ? 9 -16.031 2.848 1 92.81 96 ALA B O 1
ATOM 2278 N N . GLU B 1 97 ? 10.805 -17.344 3.018 1 94.25 97 GLU B N 1
ATOM 2279 C CA . GLU B 1 97 ? 10.148 -18.547 2.529 1 94.25 97 GLU B CA 1
ATOM 2280 C C . GLU B 1 97 ? 8.984 -18.953 3.434 1 94.25 97 GLU B C 1
ATOM 2282 O O . GLU B 1 97 ? 7.875 -19.188 2.955 1 94.25 97 GLU B O 1
ATOM 2287 N N . ASP B 1 98 ? 9.266 -18.953 4.637 1 92.94 98 ASP B N 1
ATOM 2288 C CA . ASP B 1 98 ? 8.242 -19.344 5.602 1 92.94 98 ASP B CA 1
ATOM 2289 C C . ASP B 1 98 ? 7.062 -18.375 5.57 1 92.94 98 ASP B C 1
ATOM 2291 O O . ASP B 1 98 ? 5.906 -18.781 5.672 1 92.94 98 ASP B O 1
ATOM 2295 N N . GLN B 1 99 ? 7.344 -17.141 5.422 1 90.25 99 GLN B N 1
ATOM 2296 C CA . GLN B 1 99 ? 6.297 -16.125 5.414 1 90.25 99 GLN B CA 1
ATOM 2297 C C . GLN B 1 99 ? 5.418 -16.25 4.172 1 90.25 99 GLN B C 1
ATOM 2299 O O . GLN B 1 99 ? 4.199 -16.094 4.25 1 90.25 99 GLN B O 1
ATOM 2304 N N . VAL B 1 100 ? 6.051 -16.531 3.068 1 93 100 VAL B N 1
ATOM 2305 C CA . VAL B 1 100 ? 5.281 -16.703 1.841 1 93 100 VAL B CA 1
ATOM 2306 C C . VAL B 1 100 ? 4.344 -17.906 1.983 1 93 100 VAL B C 1
ATOM 2308 O O . VAL B 1 100 ? 3.166 -17.828 1.632 1 93 100 VAL B O 1
ATOM 2311 N N . ARG B 1 101 ? 4.828 -18.953 2.498 1 93.75 101 ARG B N 1
ATOM 2312 C CA . ARG B 1 101 ? 4.008 -20.156 2.664 1 93.75 101 ARG B CA 1
ATOM 2313 C C . ARG B 1 101 ? 2.893 -19.922 3.676 1 93.75 101 ARG B C 1
ATOM 2315 O O . ARG B 1 101 ? 1.771 -20.391 3.492 1 93.75 101 ARG B O 1
ATOM 2322 N N . TYR B 1 102 ? 3.242 -19.203 4.691 1 90.44 102 TYR B N 1
ATOM 2323 C CA . TYR B 1 102 ? 2.227 -18.828 5.676 1 90.44 102 TYR B CA 1
ATOM 2324 C C . TYR B 1 102 ? 1.126 -18 5.035 1 90.44 102 TYR B C 1
ATOM 2326 O O . TYR B 1 102 ? -0.056 -18.188 5.336 1 90.44 102 TYR B O 1
ATOM 2334 N N . ARG B 1 103 ? 1.494 -17.109 4.137 1 90.94 103 ARG B N 1
ATOM 2335 C CA . ARG B 1 103 ? 0.521 -16.281 3.436 1 90.94 103 ARG B CA 1
ATOM 2336 C C . ARG B 1 103 ? -0.412 -17.125 2.578 1 90.94 103 ARG B C 1
ATOM 2338 O O . ARG B 1 103 ? -1.625 -16.906 2.57 1 90.94 103 ARG B O 1
ATOM 2345 N N . PHE B 1 104 ? 0.155 -18.078 1.903 1 93.5 104 PHE B N 1
ATOM 2346 C CA . PHE B 1 104 ? -0.69 -19 1.151 1 93.5 104 PHE B CA 1
ATOM 2347 C C . PHE B 1 104 ? -1.694 -19.688 2.07 1 93.5 104 PHE B C 1
ATOM 2349 O O . PHE B 1 104 ? -2.875 -19.797 1.734 1 93.5 104 PHE B O 1
ATOM 2356 N N . TRP B 1 105 ? -1.19 -20.125 3.166 1 90.81 105 TRP B N 1
ATOM 2357 C CA . TRP B 1 105 ? -2.062 -20.781 4.129 1 90.81 105 TRP B CA 1
ATOM 2358 C C . TRP B 1 105 ? -3.18 -19.844 4.582 1 90.81 105 TRP B C 1
ATOM 2360 O O . TRP B 1 105 ? -4.348 -20.25 4.629 1 90.81 105 TRP B O 1
ATOM 2370 N N . GLN B 1 106 ? -2.875 -18.641 4.832 1 87.38 106 GLN B N 1
ATOM 2371 C CA . GLN B 1 106 ? -3.842 -17.656 5.305 1 87.38 106 GLN B CA 1
ATOM 2372 C C . GLN B 1 106 ? -4.91 -17.375 4.25 1 87.38 106 GLN B C 1
ATOM 2374 O O . GLN B 1 106 ? -6.074 -17.141 4.582 1 87.38 106 GLN B O 1
ATOM 2379 N N . LEU B 1 107 ? -4.539 -17.422 3.018 1 91 107 LEU B N 1
ATOM 2380 C CA . LEU B 1 107 ? -5.414 -16.938 1.954 1 91 107 LEU B CA 1
ATOM 2381 C C . LEU B 1 107 ? -6.137 -18.109 1.279 1 91 107 LEU B C 1
ATOM 2383 O O . LEU B 1 107 ? -7.125 -17.891 0.57 1 91 107 LEU B O 1
ATOM 2387 N N . SER B 1 108 ? -5.625 -19.312 1.512 1 91.5 108 SER B N 1
ATOM 2388 C CA . SER B 1 108 ? -6.059 -20.469 0.75 1 91.5 108 SER B CA 1
ATOM 2389 C C . SER B 1 108 ? -7.574 -20.641 0.81 1 91.5 108 SER B C 1
ATOM 2391 O O . SER B 1 108 ? -8.203 -21 -0.187 1 91.5 108 SER B O 1
ATOM 2393 N N . HIS B 1 109 ? -8.156 -20.344 1.942 1 89.12 109 HIS B N 1
ATOM 2394 C CA . HIS B 1 109 ? -9.586 -20.578 2.107 1 89.12 109 HIS B CA 1
ATOM 2395 C C . HIS B 1 109 ? -10.398 -19.5 1.388 1 89.12 109 HIS B C 1
ATOM 2397 O O . HIS B 1 109 ? -11.602 -19.688 1.168 1 89.12 109 HIS B O 1
ATOM 2403 N N . LEU B 1 110 ? -9.82 -18.422 0.979 1 89.88 110 LEU B N 1
ATOM 2404 C CA . LEU B 1 110 ? -10.508 -17.312 0.326 1 89.88 110 LEU B CA 1
ATOM 2405 C C . LEU B 1 110 ? -10.383 -17.406 -1.19 1 89.88 110 LEU B C 1
ATOM 2407 O O . LEU B 1 110 ? -11.078 -16.703 -1.925 1 89.88 110 LEU B O 1
ATOM 2411 N N . VAL B 1 111 ? -9.508 -18.25 -1.692 1 93 111 VAL B N 1
ATOM 2412 C CA . VAL B 1 111 ? -9.156 -18.297 -3.105 1 93 111 VAL B CA 1
ATOM 2413 C C . VAL B 1 111 ? -10.258 -19 -3.893 1 93 111 VAL B C 1
ATOM 2415 O O . VAL B 1 111 ? -10.656 -20.109 -3.545 1 93 111 VAL B O 1
ATOM 2418 N N . ARG B 1 112 ? -10.695 -18.328 -4.996 1 91.56 112 ARG B N 1
ATOM 2419 C CA . ARG B 1 112 ? -11.75 -18.891 -5.84 1 91.56 112 ARG B CA 1
ATOM 2420 C C . ARG B 1 112 ? -11.25 -19.094 -7.266 1 91.56 112 ARG B C 1
ATOM 2422 O O . ARG B 1 112 ? -12.008 -19.547 -8.133 1 91.56 112 ARG B O 1
ATOM 2429 N N . ILE B 1 113 ? -10.078 -18.75 -7.531 1 93.88 113 ILE B N 1
ATOM 2430 C CA . ILE B 1 113 ? -9.453 -18.984 -8.828 1 93.88 113 ILE B CA 1
ATOM 2431 C C . ILE B 1 113 ? -8.625 -20.266 -8.773 1 93.88 113 ILE B C 1
ATOM 2433 O O . ILE B 1 113 ? -8.242 -20.734 -7.691 1 93.88 113 ILE B O 1
ATOM 2437 N N . PRO B 1 114 ? -8.32 -20.828 -9.891 1 95.75 114 PRO B N 1
ATOM 2438 C CA . PRO B 1 114 ? -7.617 -22.109 -9.914 1 95.75 114 PRO B CA 1
ATOM 2439 C C . PRO B 1 114 ? -6.219 -22.031 -9.297 1 95.75 114 PRO B C 1
ATOM 2441 O O . PRO B 1 114 ? -5.773 -22.969 -8.633 1 95.75 114 PRO B O 1
ATOM 2444 N N . LYS B 1 115 ? -5.531 -20.844 -9.547 1 97.5 115 LYS B N 1
ATOM 2445 C CA . LYS B 1 115 ? -4.156 -20.688 -9.078 1 97.5 115 LYS B CA 1
ATOM 2446 C C . LYS B 1 115 ? -3.967 -19.312 -8.414 1 97.5 115 LYS B C 1
ATOM 2448 O O . LYS B 1 115 ? -4.344 -18.297 -8.977 1 97.5 115 LYS B O 1
ATOM 2453 N N . LEU B 1 116 ? -3.461 -19.391 -7.191 1 97.75 116 LEU B N 1
ATOM 2454 C CA . LEU B 1 116 ? -3.01 -18.156 -6.547 1 97.75 116 LEU B CA 1
ATOM 2455 C C . LEU B 1 116 ? -1.505 -17.984 -6.711 1 97.75 116 LEU B C 1
ATOM 2457 O O . LEU B 1 116 ? -0.725 -18.844 -6.309 1 97.75 116 LEU B O 1
ATOM 2461 N N . TYR B 1 117 ? -1.12 -16.906 -7.309 1 98.19 117 TYR B N 1
ATOM 2462 C CA . TYR B 1 117 ? 0.297 -16.594 -7.465 1 98.19 117 TYR B CA 1
ATOM 2463 C C . TYR B 1 117 ? 0.802 -15.742 -6.301 1 98.19 117 TYR B C 1
ATOM 2465 O O . TYR B 1 117 ? 0.102 -14.844 -5.828 1 98.19 117 TYR B O 1
ATOM 2473 N N . GLY B 1 118 ? 1.946 -16.109 -5.824 1 97.69 118 GLY B N 1
ATOM 2474 C CA . GLY B 1 118 ? 2.682 -15.328 -4.84 1 97.69 118 GLY B CA 1
ATOM 2475 C C . GLY B 1 118 ? 4.117 -15.055 -5.246 1 97.69 118 GLY B C 1
ATOM 2476 O O . GLY B 1 118 ? 4.742 -15.867 -5.922 1 97.69 118 GLY B O 1
ATOM 2477 N N . VAL B 1 119 ? 4.598 -13.922 -4.836 1 98 119 VAL B N 1
ATOM 2478 C CA . VAL B 1 119 ? 5.98 -13.555 -5.121 1 98 119 VAL B CA 1
ATOM 2479 C C . VAL B 1 119 ? 6.672 -13.102 -3.836 1 98 119 VAL B C 1
ATOM 2481 O O . VAL B 1 119 ? 6.098 -12.352 -3.047 1 98 119 VAL B O 1
ATOM 2484 N N . SER B 1 120 ? 7.801 -13.633 -3.566 1 96.62 120 SER B N 1
ATOM 2485 C CA . SER B 1 120 ? 8.719 -13.094 -2.564 1 96.62 120 SER B CA 1
ATOM 2486 C C . SER B 1 120 ? 9.766 -12.188 -3.203 1 96.62 120 SER B C 1
ATOM 2488 O O . SER B 1 120 ? 10.609 -12.656 -3.977 1 96.62 120 SER B O 1
ATOM 2490 N N . ALA B 1 121 ? 9.688 -10.953 -2.902 1 96.94 121 ALA B N 1
ATOM 2491 C CA . ALA B 1 121 ? 10.648 -9.984 -3.426 1 96.94 121 ALA B CA 1
ATOM 2492 C C . ALA B 1 121 ? 11.672 -9.602 -2.365 1 96.94 121 ALA B C 1
ATOM 2494 O O . ALA B 1 121 ? 11.312 -9.062 -1.313 1 96.94 121 ALA B O 1
ATOM 2495 N N . VAL B 1 122 ? 12.93 -9.867 -2.59 1 95.62 122 VAL B N 1
ATOM 2496 C CA . VAL B 1 122 ? 14.047 -9.359 -1.8 1 95.62 122 VAL B CA 1
ATOM 2497 C C . VAL B 1 122 ? 14.789 -8.289 -2.594 1 95.62 122 VAL B C 1
ATOM 2499 O O . VAL B 1 122 ? 15.578 -8.602 -3.49 1 95.62 122 VAL B O 1
ATOM 2502 N N . GLY B 1 123 ? 14.5 -7.02 -2.193 1 94.81 123 GLY B N 1
ATOM 2503 C CA . GLY B 1 123 ? 14.914 -5.961 -3.102 1 94.81 123 GLY B CA 1
ATOM 2504 C C . GLY B 1 123 ? 14.281 -6.074 -4.477 1 94.81 123 GLY B C 1
ATOM 2505 O O . GLY B 1 123 ? 13.055 -6.082 -4.602 1 94.81 123 GLY B O 1
ATOM 2506 N N . ARG B 1 124 ? 15.109 -6.262 -5.492 1 97.38 124 ARG B N 1
ATOM 2507 C CA . ARG B 1 124 ? 14.625 -6.371 -6.863 1 97.38 124 ARG B CA 1
ATOM 2508 C C . ARG B 1 124 ? 14.633 -7.82 -7.336 1 97.38 124 ARG B C 1
ATOM 2510 O O . ARG B 1 124 ? 14.188 -8.125 -8.445 1 97.38 124 ARG B O 1
ATOM 2517 N N . GLN B 1 125 ? 15.102 -8.742 -6.473 1 97.81 125 GLN B N 1
ATOM 2518 C CA . GLN B 1 125 ? 15.188 -10.164 -6.809 1 97.81 125 GLN B CA 1
ATOM 2519 C C . GLN B 1 125 ? 13.922 -10.898 -6.402 1 97.81 125 GLN B C 1
ATOM 2521 O O . GLN B 1 125 ? 13.477 -10.805 -5.254 1 97.81 125 GLN B O 1
ATOM 2526 N N . LEU B 1 126 ? 13.383 -11.711 -7.34 1 98.25 126 LEU B N 1
ATOM 2527 C CA . LEU B 1 126 ? 12.062 -12.281 -7.133 1 98.25 126 LEU B CA 1
ATOM 2528 C C . LEU B 1 126 ? 12.133 -13.805 -7.066 1 98.25 126 LEU B C 1
ATOM 2530 O O . LEU B 1 126 ? 12.898 -14.43 -7.805 1 98.25 126 LEU B O 1
ATOM 2534 N N . SER B 1 127 ? 11.344 -14.336 -6.234 1 98 127 SER B N 1
ATOM 2535 C CA . SER B 1 127 ? 10.984 -15.75 -6.219 1 98 127 SER B CA 1
ATOM 2536 C C . SER B 1 127 ? 9.484 -15.938 -6.449 1 98 127 SER B C 1
ATOM 2538 O O . SER B 1 127 ? 8.664 -15.305 -5.781 1 98 127 SER B O 1
ATOM 2540 N N . PHE B 1 128 ? 9.148 -16.812 -7.352 1 98.06 128 PHE B N 1
ATOM 2541 C CA . PHE B 1 128 ? 7.754 -17 -7.738 1 98.06 128 PHE B CA 1
ATOM 2542 C C . PHE B 1 128 ? 7.195 -18.281 -7.129 1 98.06 128 PHE B C 1
ATOM 2544 O O . PHE B 1 128 ? 7.891 -19.297 -7.055 1 98.06 128 PHE B O 1
ATOM 2551 N N . TYR B 1 129 ? 5.957 -18.188 -6.738 1 98 129 TYR B N 1
ATOM 2552 C CA . TYR B 1 129 ? 5.234 -19.312 -6.148 1 98 129 TYR B CA 1
ATOM 2553 C C . TYR B 1 129 ? 3.838 -19.438 -6.75 1 98 129 TYR B C 1
ATOM 2555 O O . TYR B 1 129 ? 3.268 -18.438 -7.219 1 98 129 TYR B O 1
ATOM 2563 N N . THR B 1 130 ? 3.369 -20.641 -6.676 1 98 130 THR B N 1
ATOM 2564 C CA . THR B 1 130 ? 1.997 -20.875 -7.109 1 98 130 THR B CA 1
ATOM 2565 C C . THR B 1 130 ? 1.294 -21.844 -6.164 1 98 130 THR B C 1
ATOM 2567 O O . THR B 1 130 ? 1.885 -22.844 -5.738 1 98 130 THR B O 1
ATOM 2570 N N . TYR B 1 131 ? 0.164 -21.516 -5.719 1 97.81 131 TYR B N 1
ATOM 2571 C CA . TYR B 1 131 ? -0.766 -22.406 -5.023 1 97.81 131 TYR B CA 1
ATOM 2572 C C . TYR B 1 131 ? -1.835 -22.938 -5.977 1 97.81 131 TYR B C 1
ATOM 2574 O O . TYR B 1 131 ? -2.562 -22.156 -6.59 1 97.81 131 TYR B O 1
ATOM 2582 N N . ASP B 1 132 ? -1.874 -24.219 -6.082 1 97.5 132 ASP B N 1
ATOM 2583 C CA . ASP B 1 132 ? -2.914 -24.859 -6.875 1 97.5 132 ASP B CA 1
ATOM 2584 C C . ASP B 1 132 ? -4.129 -25.203 -6.016 1 97.5 132 ASP B C 1
ATOM 2586 O O . ASP B 1 132 ? -4.027 -25.984 -5.062 1 97.5 132 ASP B O 1
ATOM 2590 N N . ARG B 1 133 ? -5.223 -24.703 -6.391 1 95.44 133 ARG B N 1
ATOM 2591 C CA . ARG B 1 133 ? -6.41 -24.844 -5.551 1 95.44 133 ARG B CA 1
ATOM 2592 C C . ARG B 1 133 ? -6.883 -26.297 -5.516 1 95.44 133 ARG B C 1
ATOM 2594 O O . ARG B 1 133 ? -7.316 -26.781 -4.469 1 95.44 133 ARG B O 1
ATOM 2601 N N . ALA B 1 134 ? -6.887 -26.969 -6.574 1 96 134 ALA B N 1
ATOM 2602 C CA . ALA B 1 134 ? -7.367 -28.344 -6.672 1 96 134 ALA B CA 1
ATOM 2603 C C . ALA B 1 134 ? -6.512 -29.281 -5.828 1 96 134 ALA B C 1
ATOM 2605 O O . ALA B 1 134 ? -7.039 -30.094 -5.062 1 96 134 ALA B O 1
ATOM 2606 N N . SER B 1 135 ? -5.203 -29.156 -5.938 1 96.69 135 SER B N 1
ATOM 2607 C CA . SER B 1 135 ? -4.293 -30.047 -5.234 1 96.69 135 SER B CA 1
ATOM 2608 C C . SER B 1 135 ? -3.949 -29.516 -3.85 1 96.69 135 SER B C 1
ATOM 2610 O O . SER B 1 135 ? -3.406 -30.25 -3.016 1 96.69 135 SER B O 1
ATOM 2612 N N . ARG B 1 136 ? -4.211 -28.203 -3.641 1 95.94 136 ARG B N 1
ATOM 2613 C CA . ARG B 1 136 ? -3.904 -27.516 -2.389 1 95.94 136 ARG B CA 1
ATOM 2614 C C . ARG B 1 136 ? -2.416 -27.609 -2.07 1 95.94 136 ARG B C 1
ATOM 2616 O O . ARG B 1 136 ? -2.033 -27.875 -0.929 1 95.94 136 ARG B O 1
ATOM 2623 N N . THR B 1 137 ? -1.604 -27.422 -3.068 1 96.62 137 THR B N 1
ATOM 2624 C CA . THR B 1 137 ? -0.155 -27.469 -2.916 1 96.62 137 THR B CA 1
ATOM 2625 C C . THR B 1 137 ? 0.482 -26.156 -3.369 1 96.62 137 THR B C 1
ATOM 2627 O O . THR B 1 137 ? -0.06 -25.469 -4.23 1 96.62 137 THR B O 1
ATOM 2630 N N . VAL B 1 138 ? 1.551 -25.875 -2.705 1 97.56 138 VAL B N 1
ATOM 2631 C CA . VAL B 1 138 ? 2.33 -24.703 -3.059 1 97.56 138 VAL B CA 1
ATOM 2632 C C . VAL B 1 138 ? 3.646 -25.125 -3.705 1 97.56 138 VAL B C 1
ATOM 2634 O O . VAL B 1 138 ? 4.363 -25.969 -3.172 1 97.56 138 VAL B O 1
ATOM 2637 N N . GLU B 1 139 ? 3.906 -24.625 -4.926 1 97.38 139 GLU B N 1
ATOM 2638 C CA . GLU B 1 139 ? 5.18 -24.844 -5.602 1 97.38 139 GLU B CA 1
ATOM 2639 C C . GLU B 1 139 ? 5.973 -23.547 -5.727 1 97.38 139 GLU B C 1
ATOM 2641 O O . GLU B 1 139 ? 5.395 -22.469 -5.898 1 97.38 139 GLU B O 1
ATOM 2646 N N . PRO B 1 140 ? 7.277 -23.625 -5.734 1 97 140 PRO B N 1
ATOM 2647 C CA . PRO B 1 140 ? 8.141 -24.797 -5.488 1 97 140 PRO B CA 1
ATOM 2648 C C . PRO B 1 140 ? 8.164 -25.203 -4.016 1 97 140 PRO B C 1
ATOM 2650 O O . PRO B 1 140 ? 7.488 -24.578 -3.188 1 97 140 PRO B O 1
ATOM 2653 N N . GLY B 1 141 ? 8.859 -26.219 -3.637 1 94.12 141 GLY B N 1
ATOM 2654 C CA . GLY B 1 141 ? 8.977 -26.734 -2.277 1 94.12 141 GLY B CA 1
ATOM 2655 C C . GLY B 1 141 ? 9.641 -25.75 -1.332 1 94.12 141 GLY B C 1
ATOM 2656 O O . GLY B 1 141 ? 10.125 -24.688 -1.76 1 94.12 141 GLY B O 1
ATOM 2657 N N . PRO B 1 142 ? 9.672 -25.984 -0.043 1 91.69 142 PRO B N 1
ATOM 2658 C CA . PRO B 1 142 ? 9.977 -25.016 1.01 1 91.69 142 PRO B CA 1
ATOM 2659 C C . PRO B 1 142 ? 11.469 -24.719 1.141 1 91.69 142 PRO B C 1
ATOM 2661 O O . PRO B 1 142 ? 11.875 -23.922 1.98 1 91.69 142 PRO B O 1
ATOM 2664 N N . LEU B 1 143 ? 12.281 -25.125 0.212 1 90.56 143 LEU B N 1
ATOM 2665 C CA . LEU B 1 143 ? 13.703 -24.812 0.276 1 90.56 143 LEU B CA 1
ATOM 2666 C C . LEU B 1 143 ? 13.953 -23.344 -0.083 1 90.56 143 LEU B C 1
ATOM 2668 O O . LEU B 1 143 ? 13.195 -22.75 -0.854 1 90.56 143 LEU B O 1
ATOM 2672 N N . ALA B 1 144 ? 14.953 -22.781 0.562 1 93.5 144 ALA B N 1
ATOM 2673 C CA . ALA B 1 144 ? 15.219 -21.359 0.365 1 93.5 144 ALA B CA 1
ATOM 2674 C C . ALA B 1 144 ? 16.641 -21.141 -0.146 1 93.5 144 ALA B C 1
ATOM 2676 O O . ALA B 1 144 ? 17.375 -20.328 0.406 1 93.5 144 ALA B O 1
ATOM 2677 N N . PRO B 1 145 ? 16.984 -21.891 -1.202 1 94.62 145 PRO B N 1
ATOM 2678 C CA . PRO B 1 145 ? 18.297 -21.594 -1.781 1 94.62 145 PRO B CA 1
ATOM 2679 C C . PRO B 1 145 ? 18.375 -20.203 -2.398 1 94.62 145 PRO B C 1
ATOM 2681 O O . PRO B 1 145 ? 17.344 -19.656 -2.818 1 94.62 145 PRO B O 1
ATOM 2684 N N . ILE B 1 146 ? 19.531 -19.578 -2.395 1 95.25 146 ILE B N 1
ATOM 2685 C CA . ILE B 1 146 ? 19.688 -18.219 -2.889 1 95.25 146 ILE B CA 1
ATOM 2686 C C . ILE B 1 146 ? 19.25 -18.141 -4.348 1 95.25 146 ILE B C 1
ATOM 2688 O O . ILE B 1 146 ? 18.75 -17.109 -4.801 1 95.25 146 ILE B O 1
ATOM 2692 N N . GLU B 1 147 ? 19.328 -19.266 -5.086 1 95.62 147 GLU B N 1
ATOM 2693 C CA . GLU B 1 147 ? 18.984 -19.328 -6.504 1 95.62 147 GLU B CA 1
ATOM 2694 C C . GLU B 1 147 ? 17.484 -19.156 -6.715 1 95.62 147 GLU B C 1
ATOM 2696 O O . GLU B 1 147 ? 17.031 -18.906 -7.836 1 95.62 147 GLU B O 1
ATOM 2701 N N . ARG B 1 148 ? 16.719 -19.312 -5.609 1 95.69 148 ARG B N 1
ATOM 2702 C CA . ARG B 1 148 ? 15.281 -19.078 -5.676 1 95.69 148 ARG B CA 1
ATOM 2703 C C . ARG B 1 148 ? 14.977 -17.641 -6.09 1 95.69 148 ARG B C 1
ATOM 2705 O O . ARG B 1 148 ? 13.953 -17.375 -6.73 1 95.69 148 ARG B O 1
ATOM 2712 N N . TRP B 1 149 ? 15.859 -16.703 -5.711 1 97.06 149 TRP B N 1
ATOM 2713 C CA . TRP B 1 149 ? 15.688 -15.281 -6 1 97.06 149 TRP B CA 1
ATOM 2714 C C . TRP B 1 149 ? 16.625 -14.836 -7.117 1 97.06 149 TRP B C 1
ATOM 2716 O O . TRP B 1 149 ? 17.312 -13.812 -6.992 1 97.06 149 TRP B O 1
ATOM 2726 N N . ASN B 1 150 ? 16.531 -15.516 -8.258 1 94.31 150 ASN B N 1
ATOM 2727 C CA . ASN B 1 150 ? 17.469 -15.258 -9.344 1 94.31 150 ASN B CA 1
ATOM 2728 C C . ASN B 1 150 ? 16.828 -14.414 -10.445 1 94.31 150 ASN B C 1
ATOM 2730 O O . ASN B 1 150 ? 17.391 -14.266 -11.531 1 94.31 150 ASN B O 1
ATOM 2734 N N . THR B 1 151 ? 15.656 -13.875 -10.258 1 97.25 151 THR B N 1
ATOM 2735 C CA . THR B 1 151 ? 14.938 -13.078 -11.242 1 97.25 151 THR B CA 1
ATOM 2736 C C . THR B 1 151 ? 14.859 -11.617 -10.797 1 97.25 151 THR B C 1
ATOM 2738 O O . THR B 1 151 ? 14.164 -11.289 -9.836 1 97.25 151 THR B O 1
ATOM 2741 N N . ASN B 1 152 ? 15.586 -10.781 -11.5 1 97.69 152 ASN B N 1
ATOM 2742 C CA . ASN B 1 152 ? 15.562 -9.352 -11.227 1 97.69 152 ASN B CA 1
ATOM 2743 C C . ASN B 1 152 ? 14.43 -8.656 -11.977 1 97.69 152 ASN B C 1
ATOM 2745 O O . ASN B 1 152 ? 14.383 -8.703 -13.211 1 97.69 152 ASN B O 1
ATOM 2749 N N . ILE B 1 153 ? 13.539 -7.992 -11.305 1 98.25 153 ILE B N 1
ATOM 2750 C CA . ILE B 1 153 ? 12.32 -7.445 -11.883 1 98.25 153 ILE B CA 1
ATOM 2751 C C . ILE B 1 153 ? 12.664 -6.328 -12.867 1 98.25 153 ILE B C 1
ATOM 2753 O O . ILE B 1 153 ? 11.867 -5.992 -13.742 1 98.25 153 ILE B O 1
ATOM 2757 N N . MET B 1 154 ? 13.898 -5.73 -12.758 1 97.81 154 MET B N 1
ATOM 2758 C CA . MET B 1 154 ? 14.258 -4.594 -13.602 1 97.81 154 MET B CA 1
ATOM 2759 C C . MET B 1 154 ? 14.992 -5.055 -14.859 1 97.81 154 MET B C 1
ATOM 2761 O O . MET B 1 154 ? 15.25 -4.258 -15.758 1 97.81 154 MET B O 1
ATOM 2765 N N . GLU B 1 155 ? 15.32 -6.293 -14.859 1 97.31 155 GLU B N 1
ATOM 2766 C CA . GLU B 1 155 ? 15.922 -6.867 -16.062 1 97.31 155 GLU B CA 1
ATOM 2767 C C . GLU B 1 155 ? 14.852 -7.43 -17 1 97.31 155 GLU B C 1
ATOM 2769 O O . GLU B 1 155 ? 13.75 -7.77 -16.562 1 97.31 15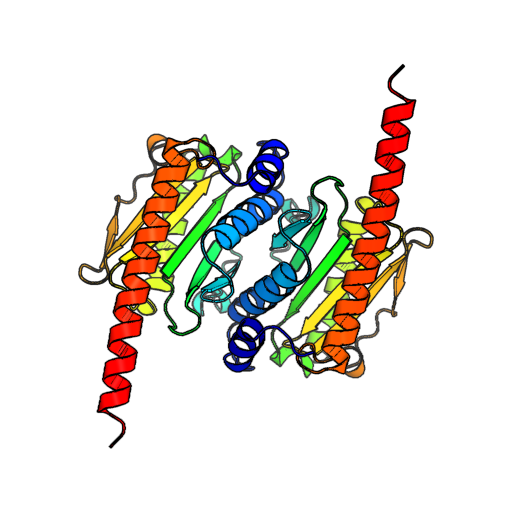5 GLU B O 1
ATOM 2774 N N . GLU B 1 156 ? 15.203 -7.586 -18.219 1 96.5 156 GLU B N 1
ATOM 2775 C CA . GLU B 1 156 ? 14.258 -7.984 -19.266 1 96.5 156 GLU B CA 1
ATOM 2776 C C . GLU B 1 156 ? 13.602 -9.32 -18.922 1 96.5 156 GLU B C 1
ATOM 2778 O O . GLU B 1 156 ? 12.375 -9.453 -18.984 1 96.5 156 GLU B O 1
ATOM 2783 N N . VAL B 1 157 ? 14.398 -10.227 -18.578 1 95.75 157 VAL B N 1
ATOM 2784 C CA . VAL B 1 157 ? 13.898 -11.57 -18.297 1 95.75 157 VAL B CA 1
ATOM 2785 C C . VAL B 1 157 ? 12.969 -11.531 -17.094 1 95.75 157 VAL B C 1
ATOM 2787 O O . VAL B 1 157 ? 11.898 -12.156 -17.109 1 95.75 157 VAL B O 1
ATOM 2790 N N . GLY B 1 158 ? 13.375 -10.852 -16.031 1 97.38 158 GLY B N 1
ATOM 2791 C CA . GLY B 1 158 ? 12.547 -10.75 -14.844 1 97.38 158 GLY B CA 1
ATOM 2792 C C . GLY B 1 158 ? 11.234 -10.023 -15.086 1 97.38 158 GLY B C 1
ATOM 2793 O O . GLY B 1 158 ? 10.188 -10.453 -14.609 1 97.38 158 GLY B O 1
ATOM 2794 N N . ARG B 1 159 ? 11.305 -8.953 -15.82 1 97.94 159 ARG B N 1
ATOM 2795 C CA . ARG B 1 159 ? 10.102 -8.219 -16.188 1 97.94 159 ARG B CA 1
ATOM 2796 C C . ARG B 1 159 ? 9.156 -9.102 -17 1 97.94 159 ARG B C 1
ATOM 2798 O O . ARG B 1 159 ? 7.953 -9.141 -16.719 1 97.94 159 ARG B O 1
ATOM 2805 N N . ALA B 1 160 ? 9.688 -9.773 -17.953 1 97.81 160 ALA B N 1
ATOM 2806 C CA . ALA B 1 160 ? 8.875 -10.633 -18.812 1 97.81 160 ALA B CA 1
ATOM 2807 C C . ALA B 1 160 ? 8.18 -11.719 -18 1 97.81 160 ALA B C 1
ATOM 2809 O O . ALA B 1 160 ? 6.996 -11.992 -18.203 1 97.81 160 ALA B O 1
ATOM 2810 N N . LYS B 1 161 ? 8.906 -12.312 -17.141 1 97.94 161 LYS B N 1
ATOM 2811 C CA . LYS B 1 161 ? 8.32 -13.344 -16.297 1 97.94 161 LYS B CA 1
ATOM 2812 C C . LYS B 1 161 ? 7.215 -12.773 -15.414 1 97.94 161 LYS B C 1
ATOM 2814 O O . LYS B 1 161 ? 6.156 -13.391 -15.266 1 97.94 161 LYS B O 1
ATOM 2819 N N . PHE B 1 162 ? 7.473 -11.656 -14.812 1 98.44 162 PHE B N 1
ATOM 2820 C CA . PHE B 1 162 ? 6.473 -11.008 -13.969 1 98.44 162 PHE B CA 1
ATOM 2821 C C . PHE B 1 162 ? 5.211 -10.695 -14.766 1 98.44 162 PHE B C 1
ATOM 2823 O O . PHE B 1 162 ? 4.102 -10.992 -14.32 1 98.44 162 PHE B O 1
ATOM 2830 N N . LEU B 1 163 ? 5.344 -10.164 -15.93 1 98.44 163 LEU B N 1
ATOM 2831 C CA . LEU B 1 163 ? 4.211 -9.773 -16.766 1 98.44 163 LEU B CA 1
ATOM 2832 C C . LEU B 1 163 ? 3.461 -11 -17.281 1 98.44 163 LEU B C 1
ATOM 2834 O O . LEU B 1 163 ? 2.24 -10.969 -17.438 1 98.44 163 LEU B O 1
ATOM 2838 N N . ALA B 1 164 ? 4.191 -12.07 -17.484 1 98.38 164 ALA B N 1
ATOM 2839 C CA . ALA B 1 164 ? 3.531 -13.312 -17.891 1 98.38 164 ALA B CA 1
ATOM 2840 C C . ALA B 1 164 ? 2.594 -13.805 -16.797 1 98.38 164 ALA B C 1
ATOM 2842 O O . ALA B 1 164 ? 1.479 -14.25 -17.078 1 98.38 164 ALA B O 1
ATOM 2843 N N . VAL B 1 165 ? 3.061 -13.758 -15.562 1 98.12 165 VAL B N 1
ATOM 2844 C CA . VAL B 1 165 ? 2.238 -14.125 -14.422 1 98.12 165 VAL B CA 1
ATOM 2845 C C . VAL B 1 165 ? 1.009 -13.227 -14.352 1 98.12 165 VAL B C 1
ATOM 2847 O O . VAL B 1 165 ? -0.115 -13.703 -14.188 1 98.12 165 VAL B O 1
ATOM 2850 N N . VAL B 1 166 ? 1.19 -11.922 -14.484 1 98.31 166 VAL B N 1
ATOM 2851 C CA . VAL B 1 166 ? 0.107 -10.945 -14.445 1 98.31 166 VAL B CA 1
ATOM 2852 C C . VAL B 1 166 ? -0.924 -11.273 -15.523 1 98.31 166 VAL B C 1
ATOM 2854 O O . VAL B 1 166 ? -2.129 -11.266 -15.258 1 98.31 166 VAL B O 1
ATOM 2857 N N . GLU B 1 167 ? -0.467 -11.555 -16.688 1 97.88 167 GLU B N 1
ATOM 2858 C CA . GLU B 1 167 ? -1.363 -11.852 -17.812 1 97.88 167 GLU B CA 1
ATOM 2859 C C . GLU B 1 167 ? -2.158 -13.133 -17.547 1 97.88 167 GLU B C 1
ATOM 2861 O O . GLU B 1 167 ? -3.355 -13.188 -17.828 1 97.88 167 GLU B O 1
ATOM 2866 N N . GLU B 1 168 ? -1.484 -14.133 -17.062 1 97.69 168 GLU B N 1
ATOM 2867 C CA . GLU B 1 168 ? -2.186 -15.367 -16.734 1 97.69 168 GLU B CA 1
ATOM 2868 C C . GLU B 1 168 ? -3.277 -15.125 -15.695 1 97.69 168 GLU B C 1
ATOM 2870 O O . GLU B 1 168 ? -4.379 -15.664 -15.812 1 97.69 168 GLU B O 1
ATOM 2875 N N . ILE B 1 169 ? -2.961 -14.352 -14.695 1 97.31 169 ILE B N 1
ATOM 2876 C CA . ILE B 1 169 ? -3.914 -14.016 -13.641 1 97.31 169 ILE B CA 1
ATOM 2877 C C . ILE B 1 169 ? -5.129 -13.312 -14.25 1 97.31 169 ILE B C 1
ATOM 2879 O O . ILE B 1 169 ? -6.27 -13.672 -13.953 1 97.31 169 ILE B O 1
ATOM 2883 N N . LYS B 1 170 ? -4.895 -12.344 -15.055 1 96.31 170 LYS B N 1
ATOM 2884 C CA . LYS B 1 170 ? -5.977 -11.578 -15.672 1 96.31 170 LYS B CA 1
ATOM 2885 C C . LYS B 1 170 ? -6.859 -12.484 -16.531 1 96.31 170 LYS B C 1
ATOM 2887 O O . LYS B 1 170 ? -8.086 -12.32 -16.547 1 96.31 170 LYS B O 1
ATOM 2892 N N . GLN B 1 171 ? -6.242 -13.422 -17.172 1 96 171 GLN B N 1
ATOM 2893 C CA . GLN B 1 171 ? -7.004 -14.367 -17.969 1 96 171 GLN B CA 1
ATOM 2894 C C . GLN B 1 171 ? -7.887 -15.25 -17.094 1 96 171 GLN B C 1
ATOM 2896 O O . GLN B 1 171 ? -9.062 -15.461 -17.406 1 96 171 GLN B O 1
ATOM 2901 N N . MET B 1 172 ? -7.34 -15.789 -16.047 1 95 172 MET B N 1
ATOM 2902 C CA . MET B 1 172 ? -8.117 -16.609 -15.117 1 95 172 MET B CA 1
ATOM 2903 C C . MET B 1 172 ? -9.305 -15.828 -14.562 1 95 172 MET B C 1
ATOM 2905 O O . MET B 1 172 ? -10.422 -16.359 -14.492 1 95 172 MET B O 1
ATOM 2909 N N . VAL B 1 173 ? -9.047 -14.547 -14.195 1 94.06 173 VAL B N 1
ATOM 2910 C CA . VAL B 1 173 ? -10.094 -13.703 -13.633 1 94.06 173 VAL B CA 1
ATOM 2911 C C . VAL B 1 173 ? -11.188 -13.477 -14.68 1 94.06 173 VAL B C 1
ATOM 2913 O O . VAL B 1 173 ? -12.375 -13.555 -14.367 1 94.06 173 VAL B O 1
ATOM 2916 N N . ALA B 1 174 ? -10.812 -13.234 -15.898 1 92.38 174 ALA B N 1
ATOM 2917 C CA . ALA B 1 174 ? -11.766 -12.992 -16.984 1 92.38 174 ALA B CA 1
ATOM 2918 C C . ALA B 1 174 ? -12.672 -14.203 -17.203 1 92.38 174 ALA B C 1
ATOM 2920 O O . ALA B 1 174 ? -13.867 -14.055 -17.438 1 92.38 174 ALA B O 1
ATOM 2921 N N . ILE B 1 175 ? -12.133 -15.336 -17.125 1 91.31 175 ILE B N 1
ATOM 2922 C CA . ILE B 1 175 ? -12.867 -16.562 -17.344 1 91.31 175 ILE B CA 1
ATOM 2923 C C . ILE B 1 175 ? -13.906 -16.766 -16.234 1 91.31 175 ILE B C 1
ATOM 2925 O O . ILE B 1 175 ? -15.055 -17.109 -16.5 1 91.31 175 ILE B O 1
ATOM 2929 N N . ILE B 1 176 ? -13.539 -16.484 -15.055 1 88.69 176 ILE B N 1
ATOM 2930 C CA . ILE B 1 176 ? -14.43 -16.688 -13.914 1 88.69 176 ILE B CA 1
ATOM 2931 C C . ILE B 1 176 ? -15.547 -15.648 -13.938 1 88.69 176 ILE B C 1
ATOM 2933 O O . ILE B 1 176 ? -16.703 -15.969 -13.641 1 88.69 176 ILE B O 1
ATOM 2937 N N . GLU B 1 177 ? -15.203 -14.406 -14.219 1 85.56 177 GLU B N 1
ATOM 2938 C CA . GLU B 1 177 ? -16.203 -13.344 -14.297 1 85.56 177 GLU B CA 1
ATOM 2939 C C . GLU B 1 177 ? -17.219 -13.625 -15.391 1 85.56 177 GLU B C 1
ATOM 2941 O O . GLU B 1 177 ? -18.406 -13.273 -15.258 1 85.56 177 GLU B O 1
ATOM 2946 N N . ALA B 1 178 ? -16.812 -14.242 -16.391 1 84.44 178 ALA B N 1
ATOM 2947 C CA . ALA B 1 178 ? -17.719 -14.586 -17.484 1 84.44 178 ALA B CA 1
ATOM 2948 C C . ALA B 1 178 ? -18.672 -15.703 -17.094 1 84.44 178 ALA B C 1
ATOM 2950 O O . ALA B 1 178 ? -19.844 -15.711 -17.5 1 84.44 178 ALA B O 1
ATOM 2951 N N . VAL B 1 179 ? -18.234 -16.578 -16.344 1 79.88 179 VAL B N 1
ATOM 2952 C CA . VAL B 1 179 ? -19.062 -17.703 -15.914 1 79.88 179 VAL B CA 1
ATOM 2953 C C . VAL B 1 179 ? -20.047 -17.25 -14.852 1 79.88 179 VAL B C 1
ATOM 2955 O O . VAL B 1 179 ? -21.203 -17.703 -14.828 1 79.88 179 VAL B O 1
ATOM 2958 N N . GLU B 1 180 ? -19.672 -16.344 -13.883 1 71.94 180 GLU B N 1
ATOM 2959 C CA . GLU B 1 180 ? -20.547 -15.852 -12.828 1 71.94 180 GLU B CA 1
ATOM 2960 C C . GLU B 1 180 ? -21.672 -15 -13.398 1 71.94 180 GLU B C 1
ATOM 2962 O O . GLU B 1 180 ? -22.797 -15.023 -12.891 1 71.94 180 GLU B O 1
ATOM 2967 N N . VAL B 1 181 ? -21.469 -14.242 -14.391 1 64.69 181 VAL B N 1
ATOM 2968 C CA . VAL B 1 181 ? -22.484 -13.438 -15.047 1 64.69 181 VAL B CA 1
ATOM 2969 C C . VAL B 1 181 ? -23.516 -14.352 -15.711 1 64.69 181 VAL B C 1
ATOM 2971 O O . VAL B 1 181 ? -24.719 -14.078 -15.664 1 64.69 181 VAL B O 1
ATOM 2974 N N . VAL B 1 182 ? -23.078 -15.477 -16.219 1 65.75 182 VAL B N 1
ATOM 2975 C CA . VAL B 1 182 ? -24 -16.375 -16.891 1 65.75 182 VAL B CA 1
ATOM 2976 C C . VAL B 1 182 ? -24.859 -17.109 -15.867 1 65.75 182 VAL B C 1
ATOM 2978 O O . VAL B 1 182 ? -26.062 -17.312 -16.078 1 65.75 182 VAL B O 1
ATOM 2981 N N . GLU B 1 183 ? -24.219 -17.344 -14.773 1 61 183 GLU B N 1
ATOM 2982 C CA . GLU B 1 183 ? -24.984 -18.062 -13.75 1 61 183 GLU B CA 1
ATOM 2983 C C . GLU B 1 183 ? -26.047 -17.156 -13.125 1 61 183 GLU B C 1
ATOM 2985 O O . GLU B 1 183 ? -27.156 -17.609 -12.836 1 61 183 GLU B O 1
ATOM 2990 N N . VAL B 1 184 ? -25.781 -15.945 -12.977 1 60.38 184 VAL B N 1
ATOM 2991 C CA . VAL B 1 184 ? -26.766 -15.023 -12.414 1 60.38 184 VAL B CA 1
ATOM 2992 C C . VAL B 1 184 ? -27.875 -14.758 -13.438 1 60.38 184 VAL B C 1
ATOM 2994 O O . VAL B 1 184 ? -29.047 -14.602 -13.078 1 60.38 184 VAL B O 1
ATOM 2997 N N . GLU B 1 185 ? -27.5 -14.727 -14.633 1 59.12 185 GLU B N 1
ATOM 2998 C CA . GLU B 1 185 ? -28.484 -14.5 -15.688 1 59.12 185 GLU B CA 1
ATOM 2999 C C . GLU B 1 185 ? -29.422 -15.703 -15.836 1 59.12 185 GLU B C 1
ATOM 3001 O O . GLU B 1 185 ? -30.594 -15.539 -16.141 1 59.12 185 GLU B O 1
ATOM 3006 N N . ILE B 1 186 ? -28.922 -16.766 -15.438 1 58.38 186 ILE B N 1
ATOM 3007 C CA . ILE B 1 186 ? -29.766 -17.953 -15.516 1 58.38 186 ILE B CA 1
ATOM 3008 C C . ILE B 1 186 ? -30.641 -18.062 -14.273 1 58.38 186 ILE B C 1
ATOM 3010 O O . ILE B 1 186 ? -31.766 -18.547 -14.344 1 58.38 186 ILE B O 1
ATOM 3014 N N . GLU B 1 187 ? -30.156 -17.641 -13.172 1 48 187 GLU B N 1
ATOM 3015 C CA . GLU B 1 187 ? -30.938 -17.75 -11.938 1 48 187 GLU B CA 1
ATOM 3016 C C . GLU B 1 187 ? -32 -16.672 -11.859 1 48 187 GLU B C 1
ATOM 3018 O O . GLU B 1 187 ? -32.875 -16.703 -10.977 1 48 187 GLU B O 1
ATOM 3023 N N . VAL B 1 188 ? -31.891 -15.594 -12.523 1 48.22 188 VAL B N 1
ATOM 3024 C CA . VAL B 1 188 ? -33 -14.656 -12.516 1 48.22 188 VAL B CA 1
ATOM 3025 C C . VAL B 1 188 ? -34.156 -15.203 -13.359 1 48.22 188 VAL B C 1
ATOM 3027 O O . VAL B 1 188 ? -34.031 -15.32 -14.586 1 48.22 188 VAL B O 1
ATOM 3030 N N . PRO B 1 189 ? -35.219 -15.867 -12.484 1 41.69 189 PRO B N 1
ATOM 3031 C CA . PRO B 1 189 ? -36.406 -16.359 -13.195 1 41.69 189 PRO B CA 1
ATOM 3032 C C . PRO B 1 189 ? -37.219 -15.227 -13.828 1 41.69 189 PRO B C 1
ATOM 3034 O O . PRO B 1 189 ? -37.219 -14.094 -13.336 1 41.69 189 PRO B O 1
#

Foldseek 3Di:
DFDPPVLVVLLVPDDLPDDQVSVVVSVVVVCCVLDPPVWKDKDFADDFPVNVPDPPPVPVDFTKIWMDTPVAFATAEIETEARQVLLVPQVSLLVLLVVQVVVCVRRLVRHDFQKHKYWYHHSQFIAIWIAGNVVRDIPDDSHRDSVSRVAGCRDPVNVVVVSVSSVVSVVRVVVVVVVVVVVVVVPPD/DFDPPVLVVLLVPDDLPDDQVSVVVSVVVVCCVLDPPVWKDKDWADDFPVNVPDPPPVPVDFTKIWMDTPVGFATAEIETEARLVLLVPQVSLLVLLVVQVVVCVRRLVRHDFQKHKYWYHHSQFIAIWIAG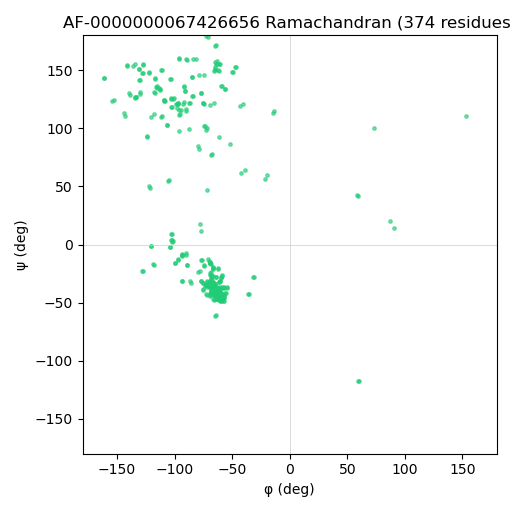NVVRDIPDDSHRDSVSRVAGCRDPVNVVVVSVSSVVSVVRVVVVVVVVVVVVVVPPD

Secondary structure (DSSP, 8-state):
-PPPHHHHHHHHT--TTS-HHHHHHHHHHHHHHHS-TTTEEEES----HHHHH-----TT--PEEEEEETTS-S--EEEEEE-GGGTT-HHHHHHHHHHHHHHHHHHHTT--SSEEEEEEEETTEEEEEEEETTTTEEES-S---GGGG-EETTSHHHHHHHHHHHHHHHHHHHHHHHHHHHHHHHH--/-PPPHHHHHHHHT--TTS-HHHHHHHHHHHHHHHS-TTTEEEEES---HHHHH-----TT--PEEEEEETTS-S--EEEEEE-GGGTT-HHHHHHHHHHHHHHHHHHHTT--SSEEEEEEEETTEEEEEEEETTTTEEES-S---GGGG-EETTSHHHHHHHHHHHHHHHHHHHHHHHHHHHHHHHH--

Sequence (378 aa):
MPWPAHIVAKSSRLLDTETIGKFYGFYNSILNECFPSTRFTIMPQYVTVDMIGGTGAIEGRAITYVIEPLDFQSPIFFIDIKPPTHLLSLSARKNAEDQVRYRFWQLSHLVRIPKLYGVSAVGRQLSFYTYDRASRTVEPGPLAPIERWNTNIMEEVGRAKFLAVVEEIKQMVAIIEAVEVVEVEIEVPMPWPAHIVAKSSRLLDTETIGKFYGFYNSILNECFPSTRFTIMPQYVTVDMIGGTGAIEGRAITYVIEPLDFQSPIFFIDIKPPTHLLSLSARKNAEDQVRYRFWQLSHLVRIPKLYGVSAVGRQLSFYTYDRASRTVEPGPLAPIERWNTNIMEEVGRAKFLAVVEEIKQMVAIIEAVEVVEVEIEVP